Protein AF-A0A538S5I2-F1 (afdb_monomer_lite)

Secondary structure (DSSP, 8-state):
-------------------HHHHHHHHHHHHHHHHHHHHT----PPPPP--------S---EE-TTS-EE-TT-----SPPPHHHHHHHHHHHHHHHHHHHHHHHHHHHHHHHHHHHHH--S-TTSPPPPSSPPSSSPPTTT-TTSHHHHHHHHHHHHHS-EE-SSTT-EE--HHHHHHHHHTTSPPPP----GGGGT---S-----S----S--GGGG-

Foldseek 3Di:
DDDDDDDDDDDPDDDPPPPPVNVVVVVVVVVVVVVVVVVPPDPPDPDDPPPPDDDDDDFDFDQDPVRDTDRPPDDDDPDDDDVVVVVVVVVVVVVVVVVVVVVVVVVVVVVVVVVCVVPPDPDPPDPPDDPPDDPDPDDCVVCVDCPVVVVVVVQVQQQDWADDPDPPDIHHHVVVVCVVVVVVDDPDDPDPDCVVVVDDPDPDDDPVDDPDDDDPVPPD

Radius of gyration: 39.23 Å; chains: 1; bounding box: 112×74×92 Å

pLDDT: mean 71.43, std 16.09, range [40.62, 97.38]

Sequence (220 aa):
MAEEVHDSGERPEGDAAVPRLLRGLILGALGIAAAFRFLTREERAPTPAPVAEPPGPEVEEVHHPDGRIEHPHVRYESTDARFRPILLVLIGAMLYAVCHFTAIWWYFNRQEEYQVALKRSDFPLRPGPSDALPAEPRLEGIERGHVREREASKDEILRSYGPTPETGYIRIPIERAIELLAEKLPARAEKPDKKANGLVDAGESNSGRMFRGKPQWYER

Structure (mmCIF, N/CA/C/O backbone):
data_AF-A0A538S5I2-F1
#
_entry.id   AF-A0A538S5I2-F1
#
loop_
_atom_site.group_PDB
_atom_site.id
_atom_site.type_symbol
_atom_site.label_atom_id
_atom_site.label_alt_id
_atom_site.label_comp_id
_atom_site.label_asym_id
_atom_site.label_entity_id
_atom_site.label_seq_id
_atom_site.pdbx_PDB_ins_code
_atom_site.Cartn_x
_atom_site.Cartn_y
_atom_site.Cartn_z
_atom_site.occupancy
_atom_site.B_iso_or_equiv
_atom_site.auth_seq_id
_atom_site.auth_comp_id
_atom_site.auth_asym_id
_atom_site.auth_atom_id
_atom_site.pdbx_PDB_model_num
ATOM 1 N N . MET A 1 1 ? -57.045 18.675 -45.680 1.00 40.62 1 MET A N 1
ATOM 2 C CA . MET A 1 1 ? -55.745 18.785 -46.371 1.00 40.62 1 MET A CA 1
ATOM 3 C C . MET A 1 1 ? -54.702 18.574 -45.277 1.00 40.62 1 MET A C 1
ATOM 5 O O . MET A 1 1 ? -54.483 19.502 -44.521 1.00 40.62 1 MET A O 1
ATOM 9 N N . ALA A 1 2 ? -54.314 17.368 -44.855 1.00 45.97 2 ALA A N 1
ATOM 10 C CA . ALA A 1 2 ? -53.851 16.172 -45.569 1.00 45.97 2 ALA A CA 1
ATOM 11 C C . ALA A 1 2 ? -52.624 16.458 -46.443 1.00 45.97 2 ALA A C 1
ATOM 13 O O . ALA A 1 2 ? -52.821 16.794 -47.599 1.00 45.97 2 ALA A O 1
ATOM 14 N N . GLU A 1 3 ? -51.432 16.369 -45.837 1.00 44.78 3 GLU A N 1
ATOM 15 C CA . GLU A 1 3 ? -50.110 16.009 -46.401 1.00 44.78 3 GLU A CA 1
ATOM 16 C C . GLU A 1 3 ? -49.076 16.189 -45.269 1.00 44.78 3 GLU A C 1
ATOM 18 O O . GLU A 1 3 ? -49.144 17.180 -44.550 1.00 44.78 3 GLU A O 1
ATOM 23 N N . GLU A 1 4 ? -48.102 15.339 -44.974 1.00 47.38 4 GLU A N 1
ATOM 24 C CA . GLU A 1 4 ? -47.802 13.943 -45.279 1.00 47.38 4 GLU A CA 1
ATOM 25 C C . GLU A 1 4 ? -46.775 13.513 -44.218 1.00 47.38 4 GLU A C 1
ATOM 27 O O . GLU A 1 4 ? -45.960 14.309 -43.747 1.00 47.38 4 GLU A O 1
ATOM 32 N N . VAL A 1 5 ? -46.832 12.245 -43.831 1.00 52.72 5 VAL A N 1
ATOM 33 C CA . VAL A 1 5 ? -45.804 11.572 -43.042 1.00 52.72 5 VAL A CA 1
ATOM 34 C C . VAL A 1 5 ? -44.658 11.224 -43.987 1.00 52.72 5 VAL A C 1
ATOM 36 O O . VAL A 1 5 ? -44.892 10.541 -44.981 1.00 52.72 5 VAL A O 1
ATOM 39 N N . HIS A 1 6 ? -43.426 11.612 -43.652 1.00 43.00 6 HIS A N 1
ATOM 40 C CA . HIS A 1 6 ? -42.247 10.977 -44.234 1.00 43.00 6 HIS A CA 1
ATOM 41 C C . HIS A 1 6 ? -41.292 10.511 -43.137 1.00 43.00 6 HIS A C 1
ATOM 43 O O . HIS A 1 6 ? -40.507 11.267 -42.568 1.00 43.00 6 HIS A O 1
ATOM 49 N N . ASP A 1 7 ? -41.463 9.231 -42.821 1.00 58.09 7 ASP A N 1
ATOM 50 C CA . ASP A 1 7 ? -40.476 8.349 -42.227 1.00 58.09 7 ASP A CA 1
ATOM 51 C C . ASP A 1 7 ? -39.431 8.014 -43.299 1.00 58.09 7 ASP A C 1
ATOM 53 O O . ASP A 1 7 ? -39.765 7.496 -44.364 1.00 58.09 7 ASP A O 1
ATOM 57 N N . SER A 1 8 ? -38.170 8.312 -43.012 1.00 45.91 8 SER A N 1
ATOM 58 C CA . SER A 1 8 ? -37.038 7.717 -43.710 1.00 45.91 8 SER A CA 1
ATOM 59 C C . SER A 1 8 ? -35.985 7.364 -42.671 1.00 45.91 8 SER A C 1
ATOM 61 O O . SER A 1 8 ? -35.106 8.159 -42.325 1.00 45.91 8 SER A O 1
ATOM 63 N N . GLY A 1 9 ? -36.127 6.159 -42.129 1.00 51.00 9 GLY A N 1
ATOM 64 C CA . GLY A 1 9 ? -35.072 5.496 -41.396 1.00 51.00 9 GLY A CA 1
ATOM 65 C C . GLY A 1 9 ? -33.826 5.318 -42.259 1.00 51.00 9 GLY A C 1
ATOM 66 O O . GLY A 1 9 ? -33.866 4.667 -43.293 1.00 51.00 9 GLY A O 1
ATOM 67 N N . GLU A 1 10 ? -32.701 5.808 -41.753 1.00 42.22 10 GLU A N 1
ATOM 68 C CA . GLU A 1 10 ? -31.391 5.227 -42.018 1.00 42.22 10 GLU A CA 1
ATOM 69 C C . GLU A 1 10 ? -30.635 5.146 -40.690 1.00 42.22 10 GLU A C 1
ATOM 71 O O . GLU A 1 10 ? -30.147 6.132 -40.137 1.00 42.22 10 GLU A O 1
ATOM 76 N N . ARG A 1 11 ? -30.575 3.929 -40.142 1.00 50.69 11 ARG A N 1
ATOM 77 C CA . ARG A 1 11 ? -29.535 3.537 -39.193 1.00 50.69 11 ARG A CA 1
ATOM 78 C C . ARG A 1 11 ? -28.324 3.115 -40.022 1.00 50.69 11 ARG A C 1
ATOM 80 O O . ARG A 1 11 ? -28.457 2.141 -40.760 1.00 50.69 11 ARG A O 1
ATOM 87 N N . PRO A 1 12 ? -27.140 3.715 -39.858 1.00 44.31 12 PRO A N 1
ATOM 88 C CA . PRO A 1 12 ? -25.927 2.997 -40.181 1.00 44.31 12 PRO A CA 1
ATOM 89 C C . PRO A 1 12 ? -25.636 2.029 -39.032 1.00 44.31 12 PRO A C 1
ATOM 91 O O 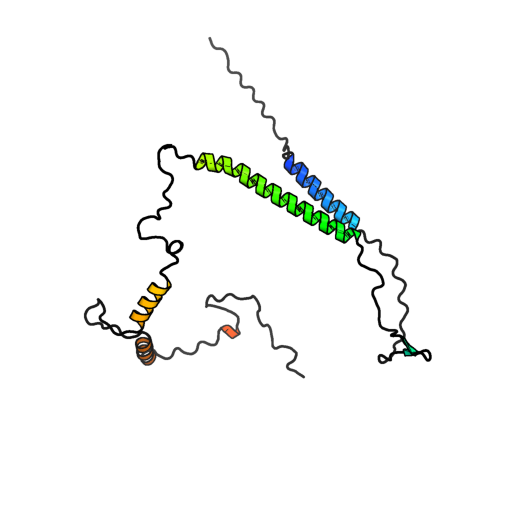. PRO A 1 12 ? -25.212 2.409 -37.937 1.00 44.31 12 PRO A O 1
ATOM 94 N N . GLU A 1 13 ? -25.943 0.761 -39.298 1.00 43.94 13 GLU A N 1
ATOM 95 C CA . GLU A 1 13 ? -25.316 -0.378 -38.645 1.00 43.94 13 GLU A CA 1
ATOM 96 C C . GLU A 1 13 ? -23.792 -0.208 -38.599 1.00 43.94 13 GLU A C 1
ATOM 98 O O . GLU A 1 13 ? -23.156 0.174 -39.577 1.00 43.94 13 GLU A O 1
ATOM 103 N N . GLY A 1 14 ? -23.224 -0.574 -37.451 1.00 47.84 14 GLY A N 1
ATOM 104 C CA . GLY A 1 14 ? -22.108 -1.511 -37.425 1.00 47.84 14 GLY A CA 1
ATOM 105 C C . GLY A 1 14 ? -20.877 -1.143 -38.239 1.00 47.84 14 GLY A C 1
ATOM 106 O O . GLY A 1 14 ? -20.521 -1.855 -39.168 1.00 47.84 14 GLY A O 1
ATOM 107 N N . ASP A 1 15 ? -20.118 -0.162 -37.766 1.00 40.94 15 ASP A N 1
ATOM 108 C CA . ASP A 1 15 ? -18.675 -0.355 -37.769 1.00 40.94 15 ASP A CA 1
ATOM 109 C C . ASP A 1 15 ? -18.207 -0.202 -36.328 1.00 40.94 15 ASP A C 1
ATOM 111 O O . ASP A 1 15 ? -18.315 0.869 -35.723 1.00 40.94 15 ASP A O 1
ATOM 115 N N . ALA A 1 16 ? -17.778 -1.315 -35.731 1.00 52.75 16 ALA A N 1
ATOM 116 C CA . ALA A 1 16 ? -17.171 -1.345 -34.411 1.00 52.75 16 ALA A CA 1
ATOM 117 C C . ALA A 1 16 ? -15.816 -0.634 -34.512 1.00 52.75 16 ALA A C 1
ATOM 119 O O . ALA A 1 16 ? -14.747 -1.248 -34.541 1.00 52.75 16 ALA A O 1
ATOM 120 N N . ALA A 1 17 ? -15.869 0.693 -34.614 1.00 53.19 17 ALA A N 1
ATOM 121 C CA . ALA A 1 17 ? -14.731 1.577 -34.637 1.00 53.19 17 ALA A CA 1
ATOM 122 C C . ALA A 1 17 ? -14.113 1.544 -33.244 1.00 53.19 17 ALA A C 1
ATOM 124 O O . ALA A 1 17 ? -14.419 2.348 -32.363 1.00 53.19 17 ALA A O 1
ATOM 125 N N . VAL A 1 18 ? -13.253 0.549 -33.049 1.00 55.69 18 VAL A N 1
ATOM 126 C CA . VAL A 1 18 ? -12.390 0.411 -31.887 1.00 55.69 18 VAL A CA 1
ATOM 127 C C . VAL A 1 18 ? -11.776 1.791 -31.611 1.00 55.69 18 VAL A C 1
ATOM 129 O O . VAL A 1 18 ? -11.098 2.325 -32.501 1.00 55.69 18 VAL A O 1
ATOM 132 N N . PRO A 1 19 ? -12.037 2.407 -30.438 1.00 60.47 19 PRO A N 1
ATOM 133 C CA . PRO A 1 19 ? -11.637 3.784 -30.179 1.00 60.47 19 PRO A CA 1
ATOM 134 C C . PRO A 1 19 ? -10.132 3.918 -30.410 1.00 60.47 19 PRO A C 1
ATOM 136 O O . PRO A 1 19 ? -9.370 3.000 -30.108 1.00 60.47 19 PRO A O 1
ATOM 139 N N . ARG A 1 20 ? -9.684 5.045 -30.976 1.00 58.00 20 ARG A N 1
ATOM 140 C CA . ARG A 1 20 ? -8.290 5.237 -31.443 1.00 58.00 20 ARG A CA 1
ATOM 141 C C . ARG A 1 20 ? -7.242 4.912 -30.361 1.00 58.00 20 ARG A C 1
ATOM 143 O O . ARG A 1 20 ? -6.163 4.429 -30.686 1.00 58.00 20 ARG A O 1
ATOM 150 N N . LEU A 1 21 ? -7.604 5.078 -29.086 1.00 52.81 21 LEU A N 1
ATOM 151 C CA . LEU A 1 21 ? -6.827 4.661 -27.910 1.00 52.81 21 LEU A CA 1
ATOM 152 C C . LEU A 1 21 ? -6.625 3.137 -27.804 1.00 52.81 21 LEU A C 1
ATOM 154 O O . LEU A 1 21 ? -5.526 2.678 -27.505 1.00 52.81 21 LEU A O 1
ATOM 158 N N . LEU A 1 22 ? -7.652 2.341 -28.097 1.00 50.69 22 LEU A N 1
ATOM 159 C CA . LEU A 1 22 ? -7.611 0.880 -28.020 1.00 50.69 22 LEU A CA 1
ATOM 160 C C . LEU A 1 22 ? -6.861 0.266 -29.221 1.00 50.69 22 LEU A C 1
ATOM 162 O O . LEU A 1 22 ? -6.151 -0.722 -29.054 1.00 50.69 22 LEU A O 1
ATOM 166 N N . ARG A 1 23 ? -6.903 0.903 -30.406 1.00 52.38 23 ARG A N 1
ATOM 167 C CA . ARG A 1 23 ? -6.005 0.558 -31.534 1.00 52.38 23 ARG A CA 1
ATOM 168 C C . ARG A 1 23 ? -4.531 0.821 -31.189 1.00 52.38 23 ARG A C 1
ATOM 170 O O . ARG A 1 23 ? -3.681 0.008 -31.543 1.00 52.38 23 ARG A O 1
ATOM 177 N N . GLY A 1 24 ? -4.235 1.899 -30.455 1.00 53.84 24 GLY A N 1
ATOM 178 C CA . GLY A 1 24 ? -2.888 2.195 -29.950 1.00 53.84 24 GLY A CA 1
ATOM 179 C C . GLY A 1 24 ? -2.378 1.165 -28.935 1.00 53.84 24 GLY A C 1
ATOM 180 O O . GLY A 1 24 ? -1.227 0.742 -29.018 1.00 53.84 24 GLY A O 1
ATOM 181 N N . LEU A 1 25 ? -3.246 0.694 -28.032 1.00 55.00 25 LEU A N 1
ATOM 182 C CA . LEU A 1 25 ? -2.903 -0.340 -27.047 1.00 55.00 25 LEU A CA 1
ATOM 183 C C . LEU A 1 25 ? -2.660 -1.717 -27.680 1.00 55.00 25 LEU A C 1
ATOM 185 O O . LEU A 1 25 ? -1.698 -2.391 -27.316 1.00 55.00 25 LEU A O 1
ATOM 189 N N . ILE A 1 26 ? -3.480 -2.125 -28.653 1.00 54.97 26 ILE A N 1
ATOM 190 C CA . ILE A 1 26 ? -3.326 -3.425 -29.327 1.00 54.97 26 ILE A CA 1
ATOM 191 C C . ILE A 1 26 ? -2.064 -3.443 -30.206 1.00 54.97 26 ILE A C 1
ATOM 193 O O . ILE A 1 26 ? -1.319 -4.421 -30.177 1.00 54.97 26 ILE A O 1
ATOM 197 N N . LEU A 1 27 ? -1.761 -2.353 -30.923 1.00 54.31 27 LEU A N 1
ATOM 198 C CA . LEU A 1 27 ? -0.516 -2.230 -31.696 1.00 54.31 27 LEU A CA 1
ATOM 199 C C . LEU A 1 27 ? 0.728 -2.147 -30.793 1.00 54.31 27 LEU A C 1
ATOM 201 O O . LEU A 1 27 ? 1.754 -2.742 -31.121 1.00 54.31 27 LEU A O 1
ATOM 205 N N . GLY A 1 28 ? 0.630 -1.485 -29.635 1.00 55.28 28 GLY A N 1
ATOM 206 C CA . GLY A 1 28 ? 1.697 -1.454 -28.629 1.00 55.28 28 GLY A CA 1
ATOM 207 C C . GLY A 1 28 ? 1.990 -2.833 -28.030 1.00 55.28 28 GLY A C 1
ATOM 208 O O . GLY A 1 28 ? 3.149 -3.238 -27.950 1.00 55.28 28 GLY A O 1
ATOM 209 N N . ALA A 1 29 ? 0.950 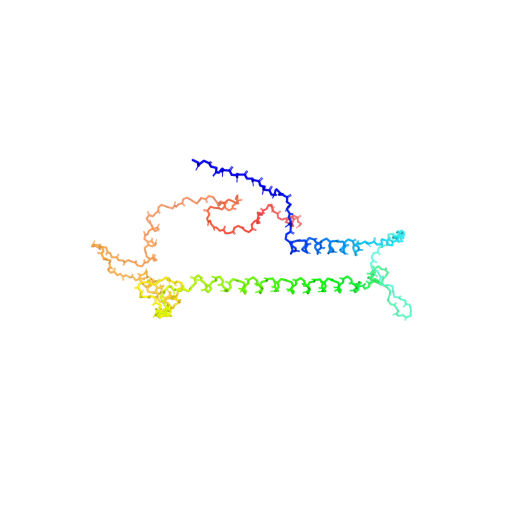-3.601 -27.689 1.00 56.06 29 ALA A N 1
ATOM 210 C CA . ALA A 1 29 ? 1.091 -4.962 -27.170 1.00 56.06 29 ALA A CA 1
ATOM 211 C C . ALA A 1 29 ? 1.661 -5.938 -28.218 1.00 56.06 29 ALA A C 1
ATOM 213 O O . ALA A 1 29 ? 2.514 -6.767 -27.890 1.00 56.06 29 ALA A O 1
ATOM 214 N N . LEU A 1 30 ? 1.255 -5.811 -29.489 1.00 56.91 30 LEU A N 1
ATOM 215 C CA . LEU A 1 30 ? 1.784 -6.638 -30.580 1.00 56.91 30 LEU A CA 1
ATOM 216 C C . LEU A 1 30 ? 3.256 -6.312 -30.886 1.00 56.91 30 LEU A C 1
ATOM 218 O O . LEU A 1 30 ? 4.046 -7.221 -31.141 1.00 56.91 30 LEU A O 1
ATOM 222 N N . GLY A 1 31 ? 3.640 -5.033 -30.808 1.00 55.81 31 GLY A N 1
ATOM 223 C CA . GLY A 1 31 ? 5.023 -4.581 -30.978 1.00 55.81 31 GLY A CA 1
ATOM 224 C C . GLY A 1 31 ? 5.953 -5.074 -29.868 1.00 55.81 31 GLY A C 1
ATOM 225 O O . GLY A 1 31 ? 7.058 -5.531 -30.156 1.00 55.81 31 GLY A O 1
ATOM 226 N N . ILE A 1 32 ? 5.488 -5.073 -28.614 1.00 60.75 32 ILE A N 1
ATOM 227 C CA . ILE A 1 32 ? 6.241 -5.617 -27.473 1.00 60.75 32 ILE A CA 1
ATOM 228 C C . ILE A 1 32 ? 6.392 -7.139 -27.603 1.00 60.75 32 ILE A C 1
ATOM 230 O O . ILE A 1 32 ? 7.491 -7.655 -27.422 1.00 60.75 32 ILE A O 1
ATOM 234 N N . ALA A 1 33 ? 5.337 -7.863 -27.989 1.00 59.75 33 ALA A N 1
ATOM 235 C CA . ALA A 1 33 ? 5.402 -9.314 -28.185 1.00 59.75 33 ALA A CA 1
ATOM 236 C C . ALA A 1 33 ? 6.297 -9.721 -29.374 1.00 59.75 33 ALA A C 1
ATOM 238 O O . ALA A 1 33 ? 7.018 -10.718 -29.290 1.00 59.75 33 ALA A O 1
ATOM 239 N N . ALA A 1 34 ? 6.289 -8.949 -30.466 1.00 62.16 34 ALA A N 1
ATOM 240 C CA . ALA A 1 34 ? 7.157 -9.172 -31.621 1.00 62.16 34 ALA A CA 1
ATOM 241 C C . ALA A 1 34 ? 8.627 -8.845 -31.310 1.00 62.16 34 ALA A C 1
ATOM 243 O O . ALA A 1 34 ? 9.507 -9.624 -31.671 1.00 62.16 34 ALA A O 1
ATOM 244 N N . ALA A 1 35 ? 8.894 -7.759 -30.576 1.00 61.16 35 ALA A N 1
ATOM 245 C CA . ALA A 1 35 ? 10.232 -7.434 -30.087 1.00 61.16 35 ALA A CA 1
ATOM 246 C C . ALA A 1 35 ? 10.747 -8.506 -29.115 1.00 61.16 35 ALA A C 1
ATOM 248 O O . ALA A 1 35 ? 11.893 -8.927 -29.231 1.00 61.16 35 ALA A O 1
ATOM 249 N N . PHE A 1 36 ? 9.887 -9.019 -28.229 1.00 66.88 36 PHE A N 1
ATOM 250 C CA . PHE A 1 36 ? 10.224 -10.105 -27.308 1.00 66.88 36 PHE A CA 1
ATOM 251 C C . PHE A 1 36 ? 10.539 -11.410 -28.056 1.00 66.88 36 PHE A C 1
ATOM 253 O O . PHE A 1 36 ? 11.560 -12.031 -27.783 1.00 66.88 36 PHE A O 1
ATOM 260 N N . ARG A 1 37 ? 9.732 -11.792 -29.061 1.00 63.72 37 ARG A N 1
ATOM 261 C CA . ARG A 1 37 ? 9.992 -12.978 -29.905 1.00 63.72 37 ARG A CA 1
ATOM 262 C C . ARG A 1 37 ? 11.215 -12.846 -30.813 1.00 63.72 37 ARG A C 1
ATOM 264 O O . ARG A 1 37 ? 11.850 -13.853 -31.110 1.00 63.72 37 ARG A O 1
ATOM 271 N N . PHE A 1 38 ? 11.537 -11.640 -31.272 1.00 66.31 38 PHE A N 1
ATOM 272 C CA . PHE A 1 38 ? 12.748 -11.392 -32.051 1.00 66.31 38 PHE A CA 1
ATOM 273 C C . PHE A 1 38 ? 14.007 -11.452 -31.169 1.00 66.31 38 PHE A C 1
ATOM 275 O O . PHE A 1 38 ? 15.038 -11.940 -31.620 1.00 66.31 38 PHE A O 1
ATOM 282 N N . LEU A 1 39 ? 13.915 -11.031 -29.899 1.00 57.66 39 LEU A N 1
ATOM 283 C CA . LEU A 1 39 ? 15.040 -11.032 -28.955 1.00 57.66 39 LEU A CA 1
ATOM 284 C C . LEU A 1 39 ? 15.300 -12.386 -28.275 1.00 57.66 39 LEU A C 1
ATOM 286 O O . LEU A 1 39 ? 16.435 -12.647 -27.886 1.00 57.66 39 LEU A O 1
ATOM 290 N N . THR A 1 40 ? 14.281 -13.239 -28.126 1.00 62.81 40 THR A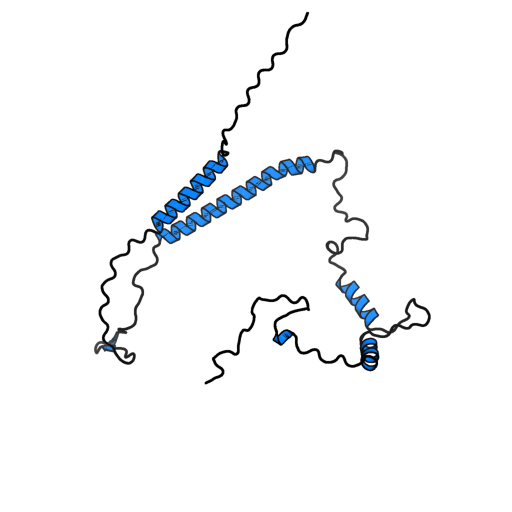 N 1
ATOM 291 C CA . THR A 1 40 ? 14.425 -14.607 -27.587 1.00 62.81 40 THR A CA 1
ATOM 292 C C . THR A 1 40 ? 14.795 -15.638 -28.649 1.00 62.81 40 THR A C 1
ATOM 294 O O . THR A 1 40 ? 14.855 -16.833 -28.358 1.00 62.81 40 THR A O 1
ATOM 297 N N . ARG A 1 41 ? 15.069 -15.202 -29.886 1.00 58.75 41 ARG A N 1
ATOM 298 C CA . ARG A 1 41 ? 15.608 -16.067 -30.934 1.00 58.75 41 ARG A CA 1
ATOM 299 C C . ARG A 1 41 ? 17.060 -16.411 -30.597 1.00 58.75 41 ARG A C 1
ATOM 301 O O . ARG A 1 41 ? 17.997 -15.758 -31.043 1.00 58.75 41 ARG A O 1
ATOM 308 N N . GLU A 1 42 ? 17.224 -17.437 -29.774 1.00 54.28 42 GLU A N 1
ATOM 309 C CA . GLU A 1 42 ? 18.501 -18.089 -29.515 1.00 54.28 42 GLU A CA 1
ATOM 310 C C . GLU A 1 42 ? 19.031 -18.685 -30.820 1.00 54.28 42 GLU A C 1
ATOM 312 O O . GLU A 1 42 ? 18.582 -19.733 -31.287 1.00 54.28 42 GLU A O 1
ATOM 317 N N . GLU A 1 43 ? 20.024 -18.031 -31.413 1.00 59.41 43 GLU A N 1
ATOM 318 C CA . GLU A 1 43 ? 20.974 -18.739 -32.259 1.00 59.41 43 GLU A CA 1
ATOM 319 C C . GLU A 1 43 ? 21.757 -19.686 -31.347 1.00 59.41 43 GLU A C 1
ATOM 321 O O . GLU A 1 43 ? 22.730 -19.299 -30.697 1.00 59.41 43 GLU A O 1
ATOM 326 N N . ARG A 1 44 ? 21.275 -20.930 -31.239 1.00 54.62 44 ARG A N 1
ATOM 327 C CA . ARG A 1 44 ? 22.057 -22.034 -30.685 1.00 54.62 44 ARG A CA 1
ATOM 328 C C . ARG A 1 44 ? 23.337 -22.130 -31.504 1.00 54.62 44 ARG A C 1
ATOM 330 O O . ARG A 1 44 ? 23.316 -22.612 -32.635 1.00 54.62 44 ARG A O 1
ATOM 337 N N . ALA A 1 45 ? 24.447 -21.689 -30.924 1.00 61.84 45 ALA A N 1
ATOM 338 C CA . ALA A 1 45 ? 25.749 -22.117 -31.396 1.00 61.84 45 ALA A CA 1
ATOM 339 C C . ALA A 1 45 ? 25.788 -23.657 -31.341 1.00 61.84 45 ALA A C 1
ATOM 341 O O . ALA A 1 45 ? 25.223 -24.242 -30.406 1.00 61.84 45 ALA A O 1
ATOM 342 N N . PRO A 1 46 ? 26.402 -24.330 -32.327 1.00 63.25 46 PRO A N 1
ATOM 343 C CA . PRO A 1 46 ? 26.552 -25.775 -32.284 1.00 63.25 46 PRO A CA 1
ATOM 344 C C . PRO A 1 46 ? 27.293 -26.148 -31.000 1.00 63.25 46 PRO A C 1
ATOM 346 O O . PRO A 1 46 ? 28.401 -25.675 -30.752 1.00 63.25 46 PRO A O 1
ATOM 349 N N . THR A 1 47 ? 26.654 -26.965 -30.162 1.00 64.06 47 THR A N 1
ATOM 350 C CA . THR A 1 47 ? 27.284 -27.563 -28.987 1.00 64.06 47 THR A CA 1
ATOM 351 C C . THR A 1 47 ? 28.541 -28.295 -29.463 1.00 64.06 47 THR A C 1
ATOM 353 O O . THR A 1 47 ? 28.405 -29.199 -30.293 1.00 64.06 47 THR A O 1
ATOM 356 N N . PRO A 1 48 ? 29.758 -27.925 -29.017 1.00 69.56 48 PRO A N 1
ATOM 357 C CA . PRO A 1 48 ? 30.924 -28.744 -29.306 1.00 69.56 48 PRO A CA 1
ATOM 358 C C . PRO A 1 48 ? 30.664 -30.141 -28.735 1.00 69.56 48 PRO A C 1
ATOM 360 O O . PRO A 1 48 ? 30.120 -30.273 -27.636 1.00 69.56 48 PRO A O 1
ATOM 363 N N . ALA A 1 49 ? 30.973 -31.171 -29.524 1.00 68.25 49 ALA A N 1
ATOM 364 C CA . ALA A 1 49 ? 30.709 -32.559 -29.166 1.00 68.25 49 ALA A CA 1
ATOM 365 C C . ALA A 1 49 ? 31.248 -32.867 -27.756 1.00 68.25 49 ALA A C 1
ATOM 367 O O . ALA A 1 49 ? 32.323 -32.371 -27.407 1.00 68.25 49 ALA A O 1
ATOM 368 N N . PRO A 1 50 ? 30.527 -33.661 -26.941 1.00 60.72 50 PRO A N 1
ATOM 369 C CA . PRO A 1 50 ? 31.011 -34.043 -25.624 1.00 60.72 50 PRO A CA 1
ATOM 370 C C . PRO A 1 50 ? 32.336 -34.786 -25.798 1.00 60.72 50 PRO A C 1
ATOM 372 O O . PRO A 1 50 ? 32.379 -35.883 -26.353 1.00 60.72 50 PRO A O 1
ATOM 375 N N . VAL A 1 51 ? 33.429 -34.166 -25.354 1.00 66.88 51 VAL A N 1
ATOM 376 C CA . VAL A 1 51 ? 34.694 -34.872 -25.166 1.00 66.88 51 VAL A CA 1
ATOM 377 C C . VAL A 1 51 ? 34.418 -35.895 -24.071 1.00 66.88 51 VAL A C 1
ATOM 379 O O . VAL A 1 51 ? 34.031 -35.520 -22.967 1.00 66.88 51 VAL A O 1
ATOM 382 N N . ALA A 1 52 ? 34.510 -37.180 -24.410 1.00 58.75 52 ALA A N 1
ATOM 383 C CA . ALA A 1 52 ? 34.318 -38.263 -23.460 1.00 58.75 52 ALA A CA 1
ATOM 384 C C . ALA A 1 52 ? 35.372 -38.134 -22.353 1.00 58.75 52 ALA A C 1
ATOM 386 O O . ALA A 1 52 ? 36.561 -38.345 -22.588 1.00 58.75 52 ALA A O 1
ATOM 387 N N . GLU A 1 53 ? 34.923 -37.731 -21.169 1.00 58.81 53 GLU A N 1
ATOM 388 C CA . GLU A 1 53 ? 35.742 -37.630 -19.968 1.00 58.81 53 GLU A CA 1
ATOM 389 C C . GLU A 1 53 ? 36.017 -39.064 -19.474 1.00 58.81 53 GLU A C 1
ATOM 391 O O . GLU A 1 53 ? 35.064 -39.816 -19.234 1.00 58.81 53 GLU A O 1
ATOM 396 N N . PRO A 1 54 ? 37.283 -39.515 -19.389 1.00 64.44 54 PRO A N 1
ATOM 397 C CA . PRO A 1 54 ? 37.582 -40.808 -18.790 1.00 64.44 54 PRO A CA 1
ATOM 398 C C . PRO A 1 54 ? 37.232 -40.772 -17.290 1.00 64.44 54 PRO A C 1
ATOM 400 O O . PRO A 1 54 ? 37.402 -39.732 -16.653 1.00 64.44 54 PRO A O 1
ATOM 403 N N . PRO A 1 55 ? 36.754 -41.882 -16.699 1.00 63.81 55 PRO A N 1
ATOM 404 C CA . PRO A 1 55 ? 36.383 -41.914 -15.288 1.00 63.81 55 PRO A CA 1
ATOM 405 C C . PRO A 1 55 ? 37.639 -41.783 -14.415 1.00 63.81 55 PRO A C 1
ATOM 407 O O . PRO A 1 55 ? 38.431 -42.720 -14.317 1.00 63.81 55 PRO A O 1
ATOM 410 N N . GLY A 1 56 ? 37.829 -40.613 -13.806 1.00 52.47 56 GLY A N 1
ATOM 411 C CA . GLY A 1 56 ? 38.915 -40.333 -12.867 1.00 52.47 56 GLY A CA 1
ATOM 412 C C . GLY A 1 56 ? 38.435 -40.340 -11.407 1.00 52.47 56 GLY A C 1
ATOM 413 O O . GLY A 1 56 ? 37.354 -39.810 -11.135 1.00 52.47 56 GLY A O 1
ATOM 414 N N . PRO A 1 57 ? 39.196 -40.941 -10.472 1.00 61.31 57 PRO A N 1
ATOM 415 C CA . PRO A 1 57 ? 38.954 -40.847 -9.035 1.00 61.31 57 PRO A CA 1
ATOM 416 C C . PRO A 1 57 ? 39.419 -39.487 -8.478 1.00 61.31 57 PRO A C 1
ATOM 418 O O . PRO A 1 57 ? 40.191 -38.796 -9.126 1.00 61.31 57 PRO A O 1
ATOM 421 N N . GLU A 1 58 ? 38.893 -39.149 -7.297 1.00 58.06 58 GLU A N 1
ATOM 422 C CA . GLU A 1 58 ? 39.217 -38.065 -6.345 1.00 58.06 58 GLU A CA 1
ATOM 423 C C . GLU A 1 58 ? 40.040 -36.835 -6.794 1.00 58.06 58 GLU A C 1
ATOM 425 O O . GLU A 1 58 ? 41.140 -36.901 -7.322 1.00 58.06 58 GLU A O 1
ATOM 430 N N . VAL A 1 59 ? 39.470 -35.672 -6.466 1.00 61.28 59 VAL A N 1
ATOM 431 C CA . VAL A 1 59 ? 39.908 -34.299 -6.743 1.00 61.28 59 VAL A CA 1
ATOM 432 C C . VAL A 1 59 ? 41.347 -34.037 -6.264 1.00 61.28 59 VAL A C 1
ATOM 434 O O . VAL A 1 59 ? 41.557 -33.659 -5.115 1.00 61.28 59 VAL A O 1
ATOM 437 N N . GLU A 1 60 ? 42.337 -34.199 -7.142 1.00 64.06 60 GLU A N 1
ATOM 438 C CA . GLU A 1 60 ? 43.731 -33.835 -6.867 1.00 64.06 60 GLU A CA 1
ATOM 439 C C . GLU A 1 60 ? 44.089 -32.545 -7.622 1.00 64.06 60 GLU A C 1
ATOM 441 O O . GLU A 1 60 ? 44.012 -32.463 -8.850 1.00 64.06 60 GLU A O 1
ATOM 446 N N . GLU A 1 61 ? 44.413 -31.493 -6.870 1.00 64.81 61 GLU A N 1
ATOM 447 C CA . GLU A 1 61 ? 44.894 -30.223 -7.412 1.00 64.81 61 GLU A CA 1
ATOM 448 C C . GLU A 1 61 ? 46.254 -30.452 -8.075 1.00 64.81 61 GLU A C 1
ATOM 450 O O . GLU A 1 61 ? 47.233 -30.804 -7.408 1.00 64.81 61 GLU A O 1
ATOM 455 N N . VAL A 1 62 ? 46.336 -30.252 -9.391 1.00 70.56 62 VAL A N 1
ATOM 456 C CA . VAL A 1 62 ? 47.569 -30.511 -10.136 1.00 70.56 62 VAL A CA 1
ATOM 457 C C . VAL A 1 62 ? 48.530 -29.356 -9.878 1.00 70.56 62 VAL A C 1
ATOM 459 O O . VAL A 1 62 ? 48.364 -28.255 -10.405 1.00 70.56 62 VAL A O 1
ATOM 462 N N . HIS A 1 63 ? 49.526 -29.612 -9.031 1.00 73.06 63 HIS A N 1
ATOM 463 C CA . HIS A 1 63 ? 50.608 -28.681 -8.737 1.00 73.06 63 HIS A CA 1
ATOM 464 C C . HIS A 1 63 ? 51.732 -28.873 -9.752 1.00 73.06 63 HIS A C 1
ATOM 466 O O . HIS A 1 63 ? 52.424 -29.894 -9.768 1.00 73.06 63 HIS A O 1
ATOM 472 N N . HIS A 1 64 ? 51.922 -27.875 -10.604 1.00 74.62 64 HIS A N 1
ATOM 473 C CA . HIS A 1 64 ? 53.009 -27.846 -11.568 1.00 74.62 64 HIS A CA 1
ATOM 474 C C . HIS A 1 64 ? 54.331 -27.465 -10.876 1.00 74.62 64 HIS A C 1
ATOM 476 O O . HIS A 1 64 ? 54.336 -26.696 -9.911 1.00 74.62 64 HIS A O 1
ATOM 482 N N . PRO A 1 65 ? 55.485 -27.966 -11.354 1.00 75.62 65 PRO A N 1
ATOM 483 C CA . PRO A 1 65 ? 56.801 -27.701 -10.757 1.00 75.62 65 PRO A CA 1
ATOM 484 C C . PRO A 1 65 ? 57.244 -26.227 -10.837 1.00 75.62 65 PRO A C 1
ATOM 486 O O . PRO A 1 65 ? 58.240 -25.851 -10.223 1.00 75.62 65 PRO A O 1
ATOM 489 N N . ASP A 1 66 ? 56.515 -25.392 -11.578 1.00 80.56 66 ASP A N 1
ATOM 490 C CA . ASP A 1 66 ? 56.676 -23.937 -11.663 1.00 80.56 66 ASP A CA 1
ATOM 491 C C . ASP A 1 66 ? 55.821 -23.165 -10.632 1.00 80.56 66 ASP A C 1
ATOM 493 O O . ASP A 1 66 ? 55.833 -21.933 -10.617 1.00 80.56 66 ASP A O 1
ATOM 497 N N . GLY A 1 67 ? 55.092 -23.877 -9.764 1.00 79.25 67 GLY A N 1
ATOM 498 C CA . GLY A 1 67 ? 54.224 -23.312 -8.731 1.00 79.25 67 GLY A CA 1
ATOM 499 C C . GLY A 1 67 ? 52.809 -22.967 -9.202 1.00 79.25 67 GLY A C 1
ATOM 500 O O . GLY A 1 67 ? 52.060 -22.355 -8.440 1.00 79.25 67 GLY A O 1
ATOM 501 N N . ARG A 1 68 ? 52.417 -23.327 -10.433 1.00 75.69 68 ARG A N 1
ATOM 502 C CA . ARG A 1 68 ? 51.033 -23.153 -10.902 1.00 75.69 68 ARG A CA 1
ATOM 503 C C . ARG A 1 68 ? 50.134 -24.261 -10.365 1.00 75.69 68 ARG A C 1
ATOM 505 O O . ARG A 1 68 ? 50.496 -25.431 -10.396 1.00 75.69 68 ARG A O 1
ATOM 512 N N . ILE A 1 69 ? 48.946 -23.880 -9.910 1.00 76.38 69 ILE A N 1
ATOM 513 C CA . ILE A 1 69 ? 47.902 -24.804 -9.466 1.00 76.38 69 ILE A CA 1
ATOM 514 C C . ILE A 1 69 ? 46.827 -24.808 -10.547 1.00 76.38 69 ILE A C 1
ATOM 516 O O . ILE A 1 69 ? 46.253 -23.762 -10.858 1.00 76.38 69 ILE A O 1
ATOM 520 N N . GLU A 1 70 ? 46.577 -25.968 -11.143 1.00 72.50 70 GLU A N 1
ATOM 521 C CA . GLU A 1 70 ? 45.485 -26.159 -12.093 1.00 72.50 70 GLU A CA 1
ATOM 522 C C . GLU A 1 70 ? 44.420 -27.056 -11.465 1.00 72.50 70 GLU A C 1
ATOM 524 O O . GLU A 1 70 ? 44.722 -28.095 -10.876 1.00 72.50 70 GLU A O 1
ATOM 529 N N . HIS A 1 71 ? 43.158 -26.651 -11.601 1.00 78.25 71 HIS A N 1
ATOM 530 C CA . HIS A 1 71 ? 42.008 -27.433 -11.158 1.00 78.25 71 HIS A CA 1
ATOM 531 C C . HIS A 1 71 ? 41.245 -27.921 -12.399 1.00 78.25 71 HIS A C 1
ATOM 533 O O . HIS A 1 71 ? 40.376 -27.202 -12.900 1.00 78.25 71 HIS A O 1
ATOM 539 N N . PRO A 1 72 ? 41.548 -29.126 -12.921 1.00 74.06 72 PRO A N 1
ATOM 540 C CA . PRO A 1 72 ? 41.064 -29.585 -14.229 1.00 74.06 72 PRO A CA 1
ATOM 541 C C . PRO A 1 72 ? 39.537 -29.690 -14.313 1.00 74.06 72 PRO A C 1
ATOM 543 O O . PRO A 1 72 ? 38.952 -29.542 -15.382 1.00 74.06 72 PRO A O 1
ATOM 546 N N . HIS A 1 73 ? 38.891 -29.911 -13.166 1.00 73.00 73 HIS A N 1
ATOM 547 C CA . HIS A 1 73 ? 37.444 -30.084 -13.057 1.00 73.00 73 HIS A CA 1
ATOM 548 C C . HIS A 1 73 ? 36.690 -28.791 -12.694 1.00 73.00 73 HIS A C 1
ATOM 550 O O . HIS A 1 73 ? 35.458 -28.800 -12.627 1.00 73.00 73 HIS A O 1
ATOM 556 N N . VAL A 1 74 ? 37.383 -27.664 -12.476 1.00 79.25 74 VAL A N 1
ATOM 557 C CA . VAL A 1 74 ? 36.729 -26.379 -12.180 1.00 79.25 74 VAL A CA 1
ATOM 558 C C . VAL A 1 74 ? 36.328 -25.709 -13.490 1.00 79.25 74 VAL A C 1
ATOM 560 O O . VAL A 1 74 ? 37.131 -25.095 -14.189 1.00 79.25 74 VAL A O 1
ATOM 563 N N . ARG A 1 75 ? 35.042 -25.826 -13.828 1.00 75.94 75 ARG A N 1
ATOM 564 C CA . ARG A 1 75 ? 34.441 -25.135 -14.973 1.00 75.94 75 ARG A CA 1
ATOM 565 C C . ARG A 1 75 ? 34.002 -23.736 -14.546 1.00 75.94 75 ARG A C 1
ATOM 567 O O . ARG A 1 75 ? 33.198 -23.606 -13.629 1.00 75.94 75 ARG A O 1
ATOM 574 N N . TYR A 1 76 ? 34.488 -22.706 -15.232 1.00 78.12 76 TYR A N 1
ATOM 575 C CA . TYR A 1 76 ? 33.989 -21.337 -15.098 1.00 78.12 76 TYR A CA 1
ATOM 576 C C . TYR A 1 76 ? 33.126 -20.961 -16.303 1.00 78.12 76 TYR A C 1
ATOM 578 O O . TYR A 1 76 ? 33.270 -21.508 -17.400 1.00 78.12 76 TYR A O 1
ATOM 586 N N . GLU A 1 77 ? 32.209 -20.023 -16.094 1.00 81.31 77 GLU A N 1
ATOM 587 C CA . GLU A 1 77 ? 31.423 -19.446 -17.175 1.00 81.31 77 GLU A CA 1
ATOM 588 C C . GLU A 1 77 ? 32.282 -18.422 -17.925 1.00 81.31 77 GLU A C 1
ATOM 590 O O . GLU A 1 77 ? 32.780 -17.462 -17.345 1.00 81.31 77 GLU A O 1
ATOM 595 N N . SER A 1 78 ? 32.519 -18.664 -19.215 1.00 72.81 78 SER A N 1
ATOM 596 C CA . SER A 1 78 ? 33.436 -17.869 -20.045 1.00 72.81 78 SER A CA 1
ATOM 597 C C . SER A 1 78 ? 32.783 -16.650 -20.695 1.00 72.81 78 SER A C 1
ATOM 599 O O . SER A 1 78 ? 33.438 -15.922 -21.439 1.00 72.81 78 SER A O 1
ATOM 601 N N . THR A 1 79 ? 31.481 -16.454 -20.486 1.00 80.12 79 THR A N 1
ATOM 602 C CA . THR A 1 79 ? 30.698 -15.424 -21.169 1.00 80.12 79 THR A CA 1
ATOM 603 C C . THR A 1 79 ? 29.918 -14.601 -20.160 1.00 80.12 79 THR A C 1
ATOM 605 O O . THR A 1 79 ? 29.059 -15.122 -19.457 1.00 80.12 79 THR A O 1
ATOM 608 N N . ASP A 1 80 ? 30.186 -13.298 -20.143 1.00 81.50 80 ASP A N 1
ATOM 609 C CA . ASP A 1 80 ? 29.417 -12.350 -19.347 1.00 81.50 80 ASP A CA 1
ATOM 610 C C . ASP A 1 80 ? 27.975 -12.212 -19.855 1.00 81.50 80 ASP A C 1
ATOM 612 O O . ASP A 1 80 ? 27.656 -12.426 -21.033 1.00 81.50 80 ASP A O 1
ATOM 616 N N . ALA A 1 81 ? 27.086 -11.784 -18.959 1.00 82.69 81 ALA A N 1
ATOM 617 C CA . ALA A 1 81 ? 25.703 -11.502 -19.306 1.00 82.69 81 ALA A CA 1
ATOM 618 C C . ALA A 1 81 ? 25.621 -10.460 -20.437 1.00 82.69 81 ALA A C 1
ATOM 620 O O . ALA A 1 81 ? 26.208 -9.376 -20.385 1.00 82.69 81 ALA A O 1
ATOM 621 N N . ARG A 1 82 ? 24.843 -10.769 -21.479 1.00 83.94 82 ARG A N 1
ATOM 622 C CA . ARG A 1 82 ? 24.669 -9.873 -22.630 1.00 83.94 82 ARG A CA 1
ATOM 623 C C . ARG A 1 82 ? 23.992 -8.572 -22.169 1.00 83.94 82 ARG A C 1
ATOM 625 O O . ARG A 1 82 ? 22.856 -8.592 -21.705 1.00 83.94 82 ARG A O 1
ATOM 632 N N . PHE A 1 83 ? 24.648 -7.425 -22.362 1.00 83.50 83 PHE A N 1
ATOM 633 C CA . PHE A 1 83 ? 24.157 -6.116 -21.893 1.00 83.50 83 PHE A CA 1
ATOM 634 C C . PHE A 1 83 ? 22.850 -5.656 -22.566 1.00 83.50 83 PHE A C 1
ATOM 636 O O . PHE A 1 83 ? 21.972 -5.075 -21.932 1.00 83.50 83 PHE A O 1
ATOM 643 N N . ARG A 1 84 ? 22.694 -5.939 -23.865 1.00 83.56 84 ARG A N 1
ATOM 644 C CA . ARG A 1 84 ? 21.543 -5.505 -24.679 1.00 83.56 84 ARG A CA 1
ATOM 645 C C . ARG A 1 84 ? 20.170 -5.936 -24.133 1.00 83.56 84 ARG A C 1
ATOM 647 O O . ARG A 1 84 ? 19.318 -5.059 -24.001 1.00 83.56 84 ARG A O 1
ATOM 654 N N . PRO A 1 85 ? 19.911 -7.223 -23.821 1.00 87.00 85 PRO A N 1
ATOM 655 C CA . PRO A 1 85 ? 18.620 -7.633 -23.265 1.00 87.00 85 PRO A CA 1
ATOM 656 C C . PRO A 1 85 ? 18.349 -7.005 -21.895 1.00 87.00 85 PRO A C 1
ATOM 658 O O . PRO A 1 85 ? 17.222 -6.591 -21.643 1.00 87.00 85 PRO A O 1
ATOM 661 N N . ILE A 1 86 ? 19.373 -6.857 -21.048 1.00 88.69 86 ILE A N 1
ATOM 662 C CA . ILE A 1 86 ? 19.240 -6.217 -19.731 1.00 88.69 86 ILE A CA 1
ATOM 663 C C . ILE A 1 86 ? 18.792 -4.762 -19.896 1.00 88.69 86 ILE A C 1
ATOM 665 O O . ILE A 1 86 ? 17.804 -4.342 -19.295 1.00 88.69 86 ILE A O 1
ATOM 669 N N . LEU A 1 87 ? 19.470 -4.006 -20.763 1.00 91.06 87 LEU A N 1
ATOM 670 C CA . LEU A 1 87 ? 19.117 -2.614 -21.034 1.00 91.06 87 LEU A CA 1
ATOM 671 C C . LEU A 1 87 ? 17.696 -2.482 -21.604 1.00 91.06 87 LEU A C 1
ATOM 673 O O . LEU A 1 87 ? 16.960 -1.578 -21.217 1.00 91.06 87 LEU A O 1
ATOM 677 N N . LEU A 1 88 ? 17.285 -3.393 -22.490 1.00 89.06 88 LEU A N 1
ATOM 678 C CA . LEU A 1 88 ? 15.942 -3.374 -23.071 1.00 89.06 88 LEU A CA 1
ATOM 679 C C . LEU A 1 88 ? 14.861 -3.639 -22.017 1.00 89.06 88 LEU A C 1
ATOM 681 O O . LEU A 1 88 ? 13.843 -2.949 -22.014 1.00 89.06 88 LEU A O 1
ATOM 685 N N . VAL A 1 89 ? 15.091 -4.581 -21.097 1.00 92.50 89 VAL A N 1
ATOM 686 C CA . VAL A 1 89 ? 14.184 -4.834 -19.965 1.00 92.50 89 VAL A CA 1
ATOM 687 C C . VAL A 1 89 ? 14.058 -3.592 -19.083 1.00 92.50 89 VAL A C 1
ATOM 689 O O . VAL A 1 89 ? 12.941 -3.211 -18.736 1.00 92.50 89 VAL A O 1
ATOM 692 N N . LEU A 1 90 ? 15.170 -2.918 -18.774 1.00 93.88 90 LEU A N 1
ATOM 693 C CA . LEU A 1 90 ? 15.155 -1.693 -17.968 1.00 93.88 90 LEU A CA 1
ATOM 694 C C . LEU A 1 90 ? 14.374 -0.562 -18.649 1.00 93.88 90 LEU A C 1
ATOM 696 O O . LEU A 1 90 ? 13.525 0.070 -18.020 1.00 93.88 90 LEU A O 1
ATOM 700 N N . ILE A 1 91 ? 14.606 -0.339 -19.945 1.00 95.50 91 ILE A N 1
ATOM 701 C CA . ILE A 1 91 ? 13.870 0.669 -20.720 1.00 95.50 91 ILE A CA 1
ATOM 702 C C . ILE A 1 91 ? 12.382 0.305 -20.796 1.00 95.50 91 ILE A C 1
ATOM 704 O O . ILE A 1 91 ? 11.529 1.167 -20.593 1.00 95.50 91 ILE A O 1
ATOM 708 N N . GLY A 1 92 ? 12.052 -0.966 -21.037 1.00 94.38 92 GLY A N 1
ATOM 709 C CA . GLY A 1 92 ? 10.671 -1.446 -21.074 1.00 94.38 92 GLY A CA 1
ATOM 710 C C . GLY A 1 92 ? 9.940 -1.228 -19.748 1.00 94.38 92 GLY A C 1
ATOM 711 O O . GLY A 1 92 ? 8.825 -0.706 -19.742 1.00 94.38 92 GLY A O 1
ATOM 712 N N . ALA A 1 93 ? 10.586 -1.548 -18.625 1.00 94.81 93 ALA A N 1
ATOM 713 C CA . ALA A 1 93 ? 10.045 -1.308 -17.288 1.00 94.81 93 ALA A CA 1
ATOM 714 C C . ALA A 1 93 ? 9.833 0.191 -17.014 1.00 94.81 93 ALA A C 1
ATOM 716 O O . ALA A 1 93 ? 8.792 0.578 -16.480 1.00 94.81 93 ALA A O 1
ATOM 717 N N . MET A 1 94 ? 10.774 1.043 -17.436 1.00 96.50 94 MET A N 1
ATOM 718 C CA . MET A 1 94 ? 10.651 2.498 -17.309 1.00 96.50 94 MET A CA 1
ATOM 719 C C . MET A 1 94 ? 9.457 3.036 -18.108 1.00 96.50 94 MET A C 1
ATOM 721 O O . MET A 1 94 ? 8.638 3.781 -17.570 1.00 96.50 94 MET A O 1
ATOM 725 N N . LEU A 1 95 ? 9.311 2.627 -19.371 1.00 96.38 95 LEU A N 1
ATOM 726 C CA . LEU A 1 95 ? 8.186 3.040 -20.216 1.00 96.38 95 LEU A CA 1
ATOM 727 C C . LEU A 1 95 ? 6.845 2.553 -19.657 1.00 96.38 95 LEU A C 1
ATOM 729 O O . LEU A 1 95 ? 5.872 3.309 -19.645 1.00 96.38 95 LEU A O 1
ATOM 733 N N . TYR A 1 96 ? 6.800 1.322 -19.147 1.00 96.62 96 TYR A N 1
ATOM 734 C CA . TYR A 1 96 ? 5.619 0.773 -18.487 1.00 96.62 96 TYR A CA 1
ATOM 735 C C . TYR A 1 96 ? 5.215 1.602 -17.263 1.00 96.62 96 TYR A C 1
ATOM 737 O O . TYR A 1 96 ? 4.039 1.950 -17.129 1.00 96.62 96 TYR A O 1
ATOM 745 N N . ALA A 1 97 ? 6.175 1.959 -16.405 1.00 95.56 97 ALA A N 1
ATOM 746 C CA . ALA A 1 97 ? 5.932 2.767 -15.213 1.00 95.56 97 ALA A CA 1
ATOM 747 C C . ALA A 1 97 ? 5.415 4.171 -15.566 1.00 95.56 97 ALA A C 1
ATOM 749 O O . ALA A 1 97 ? 4.421 4.619 -14.995 1.00 95.56 97 ALA A O 1
ATOM 750 N N . VAL A 1 98 ? 6.026 4.836 -16.553 1.00 97.38 98 VAL A N 1
ATOM 751 C CA . VAL A 1 98 ? 5.575 6.152 -17.042 1.00 97.38 98 VAL A CA 1
ATOM 752 C C . VAL A 1 98 ? 4.166 6.065 -17.632 1.00 97.38 98 VAL A C 1
ATOM 754 O O . VAL A 1 98 ? 3.317 6.909 -17.339 1.00 97.38 98 VAL A O 1
ATOM 757 N N . CYS A 1 99 ? 3.877 5.027 -18.417 1.00 96.94 99 CYS A N 1
ATOM 758 C CA . CYS A 1 99 ? 2.547 4.804 -18.981 1.00 96.94 99 CYS A CA 1
ATOM 759 C C . CYS A 1 99 ? 1.494 4.570 -17.884 1.00 96.94 99 CYS A C 1
ATOM 761 O O . CYS A 1 99 ? 0.425 5.175 -17.917 1.00 96.94 99 CYS A O 1
ATOM 763 N N . HIS A 1 100 ? 1.810 3.765 -16.867 1.00 97.06 100 HIS A N 1
ATOM 764 C CA . HIS A 1 100 ? 0.918 3.536 -15.727 1.00 97.06 100 HIS A CA 1
ATOM 765 C C . HIS A 1 100 ? 0.660 4.813 -14.936 1.00 97.06 100 HIS A C 1
ATOM 767 O O . HIS A 1 100 ? -0.490 5.146 -14.654 1.00 97.06 100 HIS A O 1
ATOM 773 N N . PHE A 1 101 ? 1.722 5.549 -14.608 1.00 96.50 101 PHE A N 1
ATOM 774 C CA . PHE A 1 101 ? 1.612 6.797 -13.866 1.00 96.50 101 PHE A CA 1
ATOM 775 C C . PHE A 1 101 ? 0.754 7.819 -14.615 1.00 96.50 101 PHE A C 1
ATOM 777 O O . PHE A 1 101 ? -0.165 8.396 -14.040 1.00 96.50 101 PHE A O 1
ATOM 784 N N . THR A 1 102 ? 1.001 7.998 -15.914 1.00 96.50 102 THR A N 1
ATOM 785 C CA . THR A 1 102 ? 0.224 8.925 -16.750 1.00 96.50 102 THR A CA 1
ATOM 786 C C . THR A 1 102 ? -1.234 8.496 -16.900 1.00 96.50 102 THR A C 1
ATOM 788 O O . THR A 1 102 ? -2.109 9.356 -16.843 1.00 96.50 102 THR A O 1
ATOM 791 N N . ALA A 1 103 ? -1.525 7.196 -17.014 1.00 96.50 103 ALA A N 1
ATOM 792 C CA . ALA A 1 103 ? -2.896 6.685 -17.050 1.00 96.50 103 ALA A CA 1
ATOM 793 C C . ALA A 1 103 ? -3.656 6.963 -15.743 1.00 96.50 103 ALA A C 1
ATOM 795 O O . ALA A 1 103 ? -4.796 7.428 -15.779 1.00 96.50 103 ALA A O 1
ATOM 796 N N . ILE A 1 104 ? -3.015 6.723 -14.594 1.00 95.88 104 ILE A N 1
ATOM 797 C CA . ILE A 1 104 ? -3.592 6.994 -13.271 1.00 95.88 104 ILE A CA 1
ATOM 798 C C . ILE A 1 104 ? -3.812 8.497 -13.082 1.00 95.88 104 ILE A C 1
ATOM 800 O O . ILE A 1 104 ? -4.907 8.918 -12.709 1.00 95.88 104 ILE A O 1
ATOM 804 N N . TRP A 1 105 ? -2.796 9.309 -13.374 1.00 95.19 105 TRP A N 1
ATOM 805 C CA . TRP A 1 105 ? -2.877 10.766 -13.287 1.00 95.19 105 TRP A CA 1
ATOM 806 C C . TRP A 1 105 ? -4.002 11.319 -14.174 1.00 95.19 105 TRP A C 1
ATOM 808 O O . TRP A 1 105 ? -4.832 12.101 -13.714 1.00 95.19 105 TRP A O 1
ATOM 818 N N . TRP A 1 106 ? -4.092 10.847 -15.421 1.00 95.44 106 TRP A N 1
ATOM 819 C CA . TRP A 1 106 ? -5.161 11.220 -16.348 1.00 95.44 106 TRP A CA 1
ATOM 820 C C . TRP A 1 106 ? -6.543 10.825 -15.821 1.00 95.44 106 TRP A C 1
ATOM 822 O O . TRP A 1 106 ? -7.459 11.646 -15.850 1.00 95.44 106 TRP A O 1
ATOM 832 N N . TYR A 1 107 ? -6.689 9.600 -15.306 1.00 94.00 107 TYR A N 1
ATOM 833 C CA . TYR A 1 107 ? -7.940 9.110 -14.729 1.00 94.00 107 TYR A CA 1
ATOM 834 C C . TYR A 1 107 ? -8.416 9.990 -13.568 1.00 94.00 107 TYR A C 1
ATOM 836 O O . TYR A 1 107 ? -9.573 10.412 -13.558 1.00 94.00 107 TYR A O 1
ATOM 844 N N . PHE A 1 108 ? -7.535 10.305 -12.615 1.00 90.31 108 PHE A N 1
ATOM 845 C CA . PHE A 1 108 ? -7.906 11.108 -11.450 1.00 90.31 108 PHE A CA 1
ATOM 846 C C . PHE A 1 108 ? -8.260 12.552 -11.810 1.00 90.31 108 PHE A C 1
ATOM 848 O O . PHE A 1 108 ? -9.275 13.046 -11.324 1.00 90.31 108 PHE A O 1
ATOM 855 N N . ASN A 1 109 ? -7.516 13.193 -12.714 1.00 88.38 109 ASN A N 1
ATOM 856 C CA . ASN A 1 109 ? -7.848 14.551 -13.158 1.00 88.38 109 ASN A CA 1
ATOM 857 C C . ASN A 1 109 ? -9.193 14.604 -13.894 1.00 88.38 109 ASN A C 1
ATOM 859 O O . ASN A 1 109 ? -9.978 15.524 -13.692 1.00 88.38 109 ASN A O 1
ATOM 863 N N . ARG A 1 110 ? -9.510 13.585 -14.705 1.00 87.81 110 ARG A N 1
ATOM 864 C CA . ARG A 1 110 ? -10.828 13.464 -15.355 1.00 87.81 110 ARG A CA 1
ATOM 865 C C . ARG A 1 110 ? -11.961 13.296 -14.343 1.00 87.81 110 ARG A C 1
ATOM 867 O O . ARG A 1 110 ? -13.059 13.797 -14.562 1.00 87.81 110 ARG A O 1
ATOM 874 N N . GLN A 1 111 ? -11.709 12.559 -13.264 1.00 86.56 111 GLN A N 1
ATOM 875 C CA . GLN A 1 111 ? -12.698 12.327 -12.214 1.00 86.56 111 GLN A CA 1
ATOM 876 C C . GLN A 1 111 ? -12.904 13.552 -11.323 1.00 86.56 111 GLN A C 1
ATOM 878 O O . GLN A 1 111 ? -13.984 13.698 -10.759 1.00 86.56 111 GLN A O 1
ATOM 883 N N . GLU A 1 112 ? -11.916 14.438 -11.194 1.00 82.44 112 GLU A N 1
ATOM 884 C CA . GLU A 1 112 ? -12.048 15.652 -10.386 1.00 82.44 112 GLU A CA 1
ATOM 885 C C . GLU A 1 112 ? -13.218 16.517 -10.866 1.00 82.44 112 GLU A C 1
ATOM 887 O O . GLU A 1 112 ? -14.057 16.902 -10.059 1.00 82.44 112 GLU A O 1
ATOM 892 N N . GLU A 1 113 ? -13.363 16.715 -12.177 1.00 75.56 113 GLU A N 1
ATOM 893 C CA . GLU A 1 113 ? -14.479 17.471 -12.763 1.00 75.56 113 GLU A CA 1
ATOM 894 C C . GLU A 1 113 ? -15.842 16.831 -12.452 1.00 75.56 113 GLU A C 1
ATOM 896 O O . GLU A 1 113 ? -16.792 17.516 -12.063 1.00 75.56 113 GLU A O 1
ATOM 901 N N . TYR A 1 114 ? -15.930 15.501 -12.565 1.00 76.31 114 TYR A N 1
ATOM 902 C CA . TYR A 1 114 ? -17.147 14.748 -12.257 1.00 76.31 114 TYR A CA 1
ATOM 903 C C . TYR A 1 114 ? -17.502 14.826 -10.767 1.00 76.31 114 TYR A C 1
ATOM 905 O O . TYR A 1 114 ? -18.657 15.043 -10.396 1.00 76.31 114 TYR A O 1
ATOM 913 N N . GLN A 1 115 ? -16.498 14.716 -9.899 1.00 77.69 115 GLN A N 1
ATOM 914 C CA . GLN A 1 115 ? -16.676 14.802 -8.456 1.00 77.69 115 GLN A CA 1
ATOM 915 C C . GLN A 1 115 ? -16.997 16.224 -8.003 1.00 77.69 115 GLN A C 1
ATOM 917 O O . GLN A 1 115 ? -17.800 16.386 -7.091 1.00 77.69 115 GLN A O 1
ATOM 922 N N . VAL A 1 116 ? -16.425 17.253 -8.629 1.00 78.19 116 VAL A N 1
ATOM 923 C CA . VAL A 1 116 ? -16.787 18.654 -8.376 1.00 78.19 116 VAL A CA 1
ATOM 924 C C . VAL A 1 116 ? -18.244 18.893 -8.754 1.00 78.19 116 VAL A C 1
ATOM 926 O O . VAL A 1 116 ? -18.963 19.516 -7.979 1.00 78.19 116 VAL A O 1
ATOM 929 N N . ALA A 1 117 ? -18.711 18.357 -9.885 1.00 75.94 117 ALA A N 1
ATOM 930 C CA . ALA A 1 117 ? -20.109 18.474 -10.291 1.00 75.94 117 ALA A CA 1
ATOM 931 C C . ALA A 1 117 ? -21.067 17.757 -9.321 1.00 75.94 117 ALA A C 1
ATOM 933 O O . ALA A 1 117 ? -22.071 18.343 -8.928 1.00 75.94 117 ALA A O 1
ATOM 934 N N . LEU A 1 118 ? -20.742 16.536 -8.881 1.00 74.38 118 LEU A N 1
ATOM 935 C CA . LEU A 1 118 ? -21.552 15.787 -7.908 1.00 74.38 118 LEU A CA 1
ATOM 936 C C . LEU A 1 118 ? -21.532 16.390 -6.498 1.00 74.38 118 LEU A C 1
ATOM 938 O O . LEU A 1 118 ? -22.536 16.353 -5.792 1.00 74.38 118 LEU A O 1
ATOM 942 N N . LYS A 1 119 ? -20.383 16.913 -6.063 1.00 72.38 119 LYS A N 1
ATOM 943 C CA . LYS A 1 119 ? -20.211 17.519 -4.733 1.00 72.38 119 LYS A CA 1
ATOM 944 C C . LYS A 1 119 ? -20.676 18.970 -4.681 1.00 72.38 119 LYS A C 1
ATOM 946 O O . LYS A 1 119 ? -20.704 19.551 -3.596 1.00 72.38 119 LYS A O 1
ATOM 951 N N . ARG A 1 120 ? -21.027 19.572 -5.820 1.00 71.44 120 ARG A N 1
ATOM 952 C CA . ARG A 1 120 ? -21.613 20.908 -5.863 1.00 71.44 120 ARG A CA 1
ATOM 953 C C . ARG A 1 120 ? -22.998 20.835 -5.231 1.00 71.44 120 ARG A C 1
ATOM 955 O O . ARG A 1 120 ? -23.956 20.407 -5.856 1.00 71.44 120 ARG A O 1
ATOM 962 N N . SER A 1 121 ? -23.092 21.228 -3.964 1.00 65.19 121 SER A N 1
ATOM 963 C CA . SER A 1 121 ? -24.374 21.315 -3.274 1.00 65.19 121 SER A CA 1
ATOM 964 C C . SER A 1 121 ? -25.250 22.384 -3.925 1.00 65.19 121 SER A C 1
ATOM 966 O O . SER A 1 121 ? -24.775 23.499 -4.144 1.00 65.19 121 SER A O 1
ATOM 968 N N . ASP A 1 122 ? -26.540 22.098 -4.106 1.00 67.94 122 ASP A N 1
ATOM 969 C CA . ASP A 1 122 ? -27.553 23.056 -4.590 1.00 67.94 122 ASP A CA 1
ATOM 970 C C . ASP A 1 122 ? -27.714 24.304 -3.696 1.00 67.94 122 ASP A C 1
ATOM 972 O O . ASP A 1 122 ? -28.389 25.266 -4.056 1.00 67.94 122 ASP A O 1
ATOM 976 N N . PHE A 1 123 ? -27.070 24.318 -2.525 1.00 70.06 123 PHE A N 1
ATOM 977 C CA . PHE A 1 123 ? -27.103 25.410 -1.559 1.00 70.06 123 PHE A CA 1
ATOM 978 C C . PHE A 1 123 ? -25.732 26.108 -1.471 1.00 70.06 123 PHE A C 1
ATOM 980 O O . PHE A 1 123 ? -24.907 25.715 -0.646 1.00 70.06 123 PHE A O 1
ATOM 987 N N . PRO A 1 124 ? -25.472 27.170 -2.261 1.00 64.19 124 PRO A N 1
ATOM 988 C CA . PRO A 1 124 ? -24.162 27.836 -2.346 1.00 64.19 124 PRO A CA 1
ATOM 989 C C . PRO A 1 124 ? -23.724 28.575 -1.066 1.00 64.19 124 PRO A C 1
ATOM 991 O O . PRO A 1 124 ? -22.597 29.050 -0.991 1.00 64.19 124 PRO A O 1
ATOM 994 N N . LEU A 1 125 ? -24.604 28.679 -0.065 1.00 62.47 125 LEU A N 1
ATOM 995 C CA . LEU A 1 125 ? -24.351 29.328 1.227 1.00 62.47 125 LEU A CA 1
ATOM 996 C C . LEU A 1 125 ? -24.302 28.344 2.399 1.00 62.47 125 LEU A C 1
ATOM 998 O O . LEU A 1 125 ? -24.160 28.768 3.546 1.00 62.47 125 LEU A O 1
ATOM 1002 N N . ARG A 1 126 ? -24.455 27.038 2.150 1.00 58.34 126 ARG A N 1
ATOM 1003 C CA . ARG A 1 126 ? -24.314 26.060 3.224 1.00 58.34 126 ARG A CA 1
ATOM 1004 C C . ARG A 1 126 ? -22.824 26.007 3.573 1.00 58.34 126 ARG A C 1
ATOM 1006 O O . ARG A 1 126 ? -22.037 25.689 2.680 1.00 58.34 126 ARG A O 1
ATOM 1013 N N . PRO A 1 127 ? -22.411 26.344 4.811 1.00 63.59 127 PRO A N 1
ATOM 1014 C CA . PRO A 1 127 ? -21.033 26.116 5.219 1.00 63.59 127 PRO A CA 1
ATOM 1015 C C . PRO A 1 127 ? -20.701 24.656 4.906 1.00 63.59 127 PRO A C 1
ATOM 1017 O O . PRO A 1 127 ? -21.556 23.780 5.091 1.00 63.59 127 PRO A O 1
ATOM 1020 N N . GLY A 1 128 ? -19.509 24.420 4.348 1.00 63.75 128 GLY A N 1
ATOM 1021 C CA . GLY A 1 128 ? -19.049 23.072 4.021 1.00 63.75 128 GLY A CA 1
ATOM 1022 C C . GLY A 1 128 ? -19.270 22.129 5.208 1.00 63.75 128 GLY A C 1
ATOM 1023 O O . GLY A 1 128 ? -19.342 22.610 6.345 1.00 63.75 128 GLY A O 1
ATOM 1024 N N . PRO A 1 129 ? -19.439 20.815 4.969 1.00 63.62 129 PRO A N 1
ATOM 1025 C CA . PRO A 1 129 ? -19.632 19.859 6.054 1.00 63.62 129 PRO A CA 1
ATOM 1026 C C . PRO A 1 129 ? -18.567 20.127 7.116 1.00 63.62 129 PRO A C 1
ATOM 1028 O O . PRO A 1 129 ? -17.380 20.151 6.804 1.00 63.62 129 PRO A O 1
ATOM 1031 N N . SER A 1 130 ? -19.005 20.463 8.329 1.00 66.31 130 SER A N 1
ATOM 1032 C CA . SER A 1 130 ? -18.089 20.852 9.390 1.00 66.31 130 SER A CA 1
ATOM 1033 C C . SER A 1 130 ? -17.103 19.716 9.635 1.00 66.31 130 SER A C 1
ATOM 1035 O O . SER A 1 130 ? -17.538 18.581 9.817 1.00 66.31 130 SER A O 1
ATOM 1037 N N . ASP A 1 131 ? -15.812 20.026 9.761 1.00 64.12 131 ASP A N 1
ATOM 1038 C CA . ASP A 1 131 ? -14.822 19.082 10.312 1.00 64.12 131 ASP A CA 1
ATOM 1039 C C . ASP A 1 131 ? -15.148 18.690 11.766 1.00 64.12 131 ASP A C 1
ATOM 1041 O O . ASP A 1 131 ? -14.552 17.776 12.335 1.00 64.12 131 ASP A O 1
ATOM 1045 N N . ALA A 1 132 ? -16.121 19.372 12.383 1.00 71.12 132 ALA A N 1
ATOM 1046 C CA . ALA A 1 132 ? -16.715 18.954 13.635 1.00 71.12 132 ALA A CA 1
ATOM 1047 C C . ALA A 1 132 ? -17.381 17.586 13.453 1.00 71.12 132 ALA A C 1
ATOM 1049 O O . ALA A 1 132 ? -18.402 17.435 12.779 1.00 71.12 132 ALA A O 1
ATOM 1050 N N . LEU A 1 133 ? -16.770 16.590 14.086 1.00 66.88 133 LEU A N 1
ATOM 1051 C CA . LEU A 1 133 ? -17.303 15.245 14.176 1.00 66.88 133 LEU A CA 1
ATOM 1052 C C . LEU A 1 133 ? -18.740 15.280 14.742 1.00 66.88 133 LEU A C 1
ATOM 1054 O O . LEU A 1 133 ? -19.002 16.063 15.663 1.00 66.88 133 LEU A O 1
ATOM 1058 N N . PRO A 1 134 ? -19.660 14.423 14.249 1.00 76.00 134 PRO A N 1
ATOM 1059 C CA . PRO A 1 134 ? -21.033 14.329 14.755 1.00 76.00 134 PRO A CA 1
ATOM 1060 C C . PRO A 1 134 ? -21.074 14.195 16.282 1.00 76.00 134 PRO A C 1
ATOM 1062 O O . PRO A 1 134 ? -20.115 13.708 16.877 1.00 76.00 134 PRO A O 1
ATOM 1065 N N . ALA A 1 135 ? -22.159 14.604 16.939 1.00 76.44 135 ALA A N 1
ATOM 1066 C CA . ALA A 1 135 ? -22.320 14.342 18.372 1.00 76.44 135 ALA A CA 1
ATOM 1067 C C . ALA A 1 135 ? -22.207 12.829 18.667 1.00 76.44 135 ALA A C 1
ATOM 1069 O O . ALA A 1 135 ? -22.530 12.005 17.811 1.00 76.44 135 ALA A O 1
ATOM 1070 N N . GLU A 1 136 ? -21.718 12.459 19.853 1.00 69.94 136 GLU A N 1
ATOM 1071 C CA . GLU A 1 136 ? -21.720 11.058 20.298 1.00 69.94 136 GLU A CA 1
ATOM 1072 C C . GLU A 1 136 ? -23.151 10.487 20.274 1.00 69.94 136 GLU A C 1
ATOM 1074 O O . GLU A 1 136 ? -24.093 11.218 20.598 1.00 69.94 136 GLU A O 1
ATOM 1079 N N . PRO A 1 137 ? -23.354 9.208 19.890 1.00 74.19 137 PRO A N 1
ATOM 1080 C CA . PRO A 1 137 ? -22.365 8.129 19.738 1.00 74.19 137 PRO A CA 1
ATOM 1081 C C . PRO A 1 137 ? -21.726 8.037 18.336 1.00 74.19 137 PRO A C 1
ATOM 1083 O O . PRO A 1 137 ? -22.415 7.967 17.318 1.00 74.19 137 PRO A O 1
ATOM 1086 N N . ARG A 1 138 ? -20.387 7.991 18.282 1.00 70.44 138 ARG A N 1
ATOM 1087 C CA . ARG A 1 138 ? -19.598 7.908 17.036 1.00 70.44 138 ARG A CA 1
ATOM 1088 C C . ARG A 1 138 ? -19.212 6.467 16.698 1.00 70.44 138 ARG A C 1
ATOM 1090 O O . ARG A 1 138 ? -19.156 5.602 17.566 1.00 70.44 138 ARG A O 1
ATOM 1097 N N . LEU A 1 139 ? -18.900 6.217 15.423 1.00 69.25 139 LEU A N 1
ATOM 1098 C CA . LEU A 1 139 ? -18.286 4.958 14.991 1.00 69.25 139 LEU A CA 1
ATOM 1099 C C . LEU A 1 139 ? -16.905 4.801 15.651 1.00 69.25 139 LEU A C 1
ATOM 1101 O O . LEU A 1 139 ? -16.065 5.693 15.528 1.00 69.25 139 LEU A O 1
ATOM 1105 N N . GLU A 1 140 ? -16.655 3.643 16.273 1.00 61.59 140 GLU A N 1
ATOM 1106 C CA . GLU A 1 140 ? -15.426 3.328 17.032 1.00 61.59 140 GLU A CA 1
ATOM 1107 C C . GLU A 1 140 ? -14.124 3.544 16.221 1.00 61.59 140 GLU A C 1
ATOM 1109 O O . GLU A 1 140 ? -13.062 3.776 16.788 1.00 61.59 140 GLU A O 1
ATOM 1114 N N . GLY A 1 141 ? -14.188 3.543 14.882 1.00 60.47 141 GLY A N 1
ATOM 1115 C CA . GLY A 1 141 ? -13.031 3.789 14.010 1.00 60.47 141 GLY A CA 1
ATOM 1116 C C . GLY A 1 141 ? -12.521 5.238 13.971 1.00 60.47 141 GLY A C 1
ATOM 1117 O O . GLY A 1 141 ? -11.374 5.458 13.570 1.00 60.47 141 GLY A O 1
ATOM 1118 N N . ILE A 1 142 ? -13.343 6.216 14.370 1.00 61.12 142 ILE A N 1
ATOM 1119 C CA . ILE A 1 142 ? -12.997 7.649 14.350 1.00 61.12 142 ILE A CA 1
ATOM 1120 C C . ILE A 1 142 ? -12.326 8.072 15.669 1.00 61.12 142 ILE A C 1
ATOM 1122 O O . ILE A 1 142 ? -11.453 8.937 15.675 1.00 61.12 142 ILE A O 1
ATOM 1126 N N . GLU A 1 143 ? -12.668 7.418 16.778 1.00 60.69 143 GLU A N 1
ATOM 1127 C CA . GLU A 1 143 ? -12.209 7.761 18.124 1.00 60.69 143 GLU A CA 1
ATOM 1128 C C . GLU A 1 143 ? -11.239 6.698 18.652 1.00 60.69 143 GLU A C 1
ATOM 1130 O O . GLU A 1 143 ? -11.542 5.880 19.516 1.00 60.69 143 GLU A O 1
ATOM 1135 N N . ARG A 1 144 ? -10.021 6.697 18.107 1.00 59.50 144 ARG A N 1
ATOM 1136 C CA . ARG A 1 144 ? -8.971 5.721 18.457 1.00 59.50 144 ARG A CA 1
ATOM 1137 C C . ARG A 1 144 ? -8.442 5.848 19.902 1.00 59.50 144 ARG A C 1
ATOM 1139 O O . ARG A 1 144 ? -7.545 5.100 20.273 1.00 59.50 144 ARG A O 1
ATOM 1146 N N . GLY A 1 145 ? -8.951 6.792 20.700 1.00 64.19 145 GLY A N 1
ATOM 1147 C CA . GLY A 1 145 ? -8.361 7.208 21.978 1.00 64.19 145 GLY A CA 1
ATOM 1148 C C . GLY A 1 145 ? -8.698 6.342 23.196 1.00 64.19 145 GLY A C 1
ATOM 1149 O O . GLY A 1 145 ? -7.845 6.176 24.060 1.00 64.19 145 GLY A O 1
ATOM 1150 N N . HIS A 1 146 ? -9.892 5.743 23.265 1.00 68.38 146 HIS A N 1
ATOM 1151 C CA . HIS A 1 146 ? -10.431 5.240 24.546 1.00 68.38 146 HIS A CA 1
ATOM 1152 C C . HIS A 1 146 ? -10.588 3.716 24.643 1.00 68.38 146 HIS A C 1
ATOM 1154 O O . HIS A 1 146 ? -11.129 3.206 25.625 1.00 68.38 146 HIS A O 1
ATOM 1160 N N . VAL A 1 147 ? -10.097 2.955 23.656 1.00 78.56 147 VAL A N 1
ATOM 1161 C CA . VAL A 1 147 ? -10.223 1.484 23.656 1.00 78.56 147 VAL A CA 1
ATOM 1162 C C . VAL A 1 147 ? -9.555 0.879 24.892 1.00 78.56 147 VAL A C 1
ATOM 1164 O O . VAL A 1 147 ? -10.174 0.085 25.593 1.00 78.56 147 VAL A O 1
ATOM 1167 N N . ARG A 1 148 ? -8.339 1.327 25.226 1.00 81.06 148 ARG A N 1
ATOM 1168 C CA . ARG A 1 148 ? -7.561 0.786 26.350 1.00 81.06 148 ARG A CA 1
ATOM 1169 C C . ARG A 1 148 ? -8.184 1.089 27.715 1.00 81.06 148 ARG A C 1
ATOM 1171 O O . ARG A 1 148 ? -8.152 0.241 28.596 1.00 81.06 148 ARG A O 1
ATOM 1178 N N . GLU A 1 149 ? -8.764 2.273 27.893 1.00 83.19 149 GLU A N 1
ATOM 1179 C CA . GLU A 1 149 ? -9.450 2.664 29.136 1.00 83.19 149 GLU A CA 1
ATOM 1180 C C . GLU A 1 149 ? -10.760 1.881 29.314 1.00 83.19 149 GLU A C 1
ATOM 1182 O O . GLU A 1 149 ? -11.084 1.398 30.404 1.00 83.19 149 GLU A O 1
ATOM 1187 N N . ARG A 1 150 ? -11.492 1.675 28.214 1.00 82.50 150 ARG A N 1
ATOM 1188 C CA . ARG A 1 150 ? -12.699 0.843 28.193 1.00 82.50 150 ARG A CA 1
ATOM 1189 C C . ARG A 1 150 ? -12.383 -0.634 28.439 1.00 82.50 150 ARG A C 1
ATOM 1191 O O . ARG A 1 150 ? -13.158 -1.317 29.098 1.00 82.50 150 ARG A O 1
ATOM 1198 N N . GLU A 1 151 ? -11.273 -1.139 27.914 1.00 87.00 151 GLU A N 1
ATOM 1199 C CA . GLU A 1 151 ? -10.801 -2.500 28.192 1.00 87.00 151 GLU A CA 1
ATOM 1200 C C . GLU A 1 151 ? -10.362 -2.646 29.650 1.00 87.00 151 GLU A C 1
ATOM 1202 O O . GLU A 1 151 ? -10.813 -3.568 30.322 1.00 87.00 151 GLU A O 1
ATOM 1207 N N . ALA A 1 152 ? -9.585 -1.697 30.179 1.00 89.12 152 ALA A N 1
ATOM 1208 C CA . ALA A 1 152 ? -9.135 -1.721 31.569 1.00 89.12 152 ALA A CA 1
ATOM 1209 C C . ALA A 1 152 ? -10.307 -1.697 32.566 1.00 89.12 152 ALA A C 1
ATOM 1211 O O . ALA A 1 152 ? -10.319 -2.479 33.515 1.00 89.12 152 ALA A O 1
ATOM 1212 N N . SER A 1 153 ? -11.320 -0.858 32.326 1.00 88.31 153 SER A N 1
ATOM 1213 C CA . SER A 1 153 ? -12.521 -0.811 33.176 1.00 88.31 153 SER A CA 1
ATOM 1214 C C . SER A 1 153 ? -13.347 -2.099 33.107 1.00 88.31 153 SER A C 1
ATOM 1216 O O . SER A 1 153 ? -13.861 -2.558 34.127 1.00 88.31 153 SER A O 1
ATOM 1218 N N . LYS A 1 154 ? -13.451 -2.734 31.931 1.00 89.81 154 LYS A N 1
ATOM 1219 C CA . LYS A 1 154 ? -14.088 -4.055 31.801 1.00 89.81 154 LYS A CA 1
ATOM 1220 C C . LYS A 1 154 ? -13.311 -5.129 32.561 1.00 89.81 154 LYS A C 1
ATOM 1222 O O . LYS A 1 154 ? -13.923 -5.897 33.301 1.00 89.81 154 LYS A O 1
ATOM 1227 N N . ASP A 1 155 ? -11.991 -5.158 32.417 1.00 92.12 155 ASP A N 1
ATOM 1228 C CA . ASP A 1 155 ? -11.118 -6.107 33.114 1.00 92.12 155 ASP A CA 1
ATOM 1229 C C . ASP A 1 155 ? -11.213 -5.958 34.637 1.00 92.12 155 ASP A C 1
ATOM 1231 O O . ASP A 1 155 ? -11.268 -6.955 35.359 1.00 92.12 155 ASP A O 1
ATOM 1235 N N . GLU A 1 156 ? -11.281 -4.726 35.141 1.00 92.00 156 GLU A N 1
ATOM 1236 C CA . GLU A 1 156 ? -11.450 -4.452 36.569 1.00 92.00 156 GLU A CA 1
ATOM 1237 C C . GLU A 1 156 ? -12.786 -4.992 37.102 1.00 92.00 156 GLU A C 1
ATOM 1239 O O . GLU A 1 156 ? -12.835 -5.632 38.158 1.00 92.00 156 GLU A O 1
ATOM 1244 N N . ILE A 1 157 ? -13.876 -4.805 36.351 1.00 91.88 157 ILE A N 1
ATOM 1245 C CA . ILE A 1 157 ? -15.195 -5.343 36.709 1.00 91.88 157 ILE A CA 1
ATOM 1246 C C . ILE A 1 157 ? -15.174 -6.878 36.724 1.00 91.88 157 ILE A C 1
ATOM 1248 O O . ILE A 1 157 ? -15.758 -7.480 37.627 1.00 91.88 157 ILE A O 1
ATOM 1252 N N . LEU A 1 158 ? -14.495 -7.515 35.763 1.00 93.88 158 LEU A N 1
ATOM 1253 C CA . LEU A 1 158 ? -14.405 -8.977 35.659 1.00 93.88 158 LEU A CA 1
ATOM 1254 C C . LEU A 1 158 ? -13.545 -9.613 36.760 1.00 93.88 158 LEU A C 1
ATOM 1256 O O . LEU A 1 158 ? -13.800 -10.756 37.133 1.00 93.88 158 LEU A O 1
ATOM 1260 N N . ARG A 1 159 ? -12.554 -8.891 37.294 1.00 95.19 159 ARG A N 1
ATOM 1261 C CA . ARG A 1 159 ? -11.636 -9.386 38.338 1.00 95.19 159 ARG A CA 1
ATOM 1262 C C . ARG A 1 159 ? -12.054 -9.032 39.766 1.00 95.19 159 ARG A C 1
ATOM 1264 O O . ARG A 1 159 ? -11.378 -9.424 40.715 1.00 95.19 159 ARG A O 1
ATOM 1271 N N . SER A 1 160 ? -13.151 -8.298 39.944 1.00 92.75 160 SER A N 1
ATOM 1272 C CA . SER A 1 160 ? -13.599 -7.813 41.253 1.00 92.75 160 SER A CA 1
ATOM 1273 C C . SER A 1 160 ? -14.952 -8.383 41.669 1.00 92.75 160 SER A C 1
ATOM 1275 O O . SER A 1 160 ? -15.859 -8.598 40.860 1.00 92.75 160 SER A O 1
ATOM 1277 N N . TYR A 1 161 ? -15.108 -8.569 42.980 1.00 95.06 161 TYR A N 1
ATOM 1278 C CA . TYR A 1 161 ? -16.419 -8.786 43.577 1.00 95.06 161 TYR A CA 1
ATOM 1279 C C . TYR A 1 161 ? -17.247 -7.503 43.516 1.00 95.06 161 TYR A C 1
ATOM 1281 O O . TYR A 1 161 ? -16.714 -6.397 43.614 1.00 95.06 161 TYR A O 1
ATOM 1289 N N . GLY A 1 162 ? -18.563 -7.640 43.404 1.00 91.75 162 GLY A N 1
ATOM 1290 C CA . GLY A 1 162 ? -19.434 -6.476 43.469 1.00 91.75 162 GLY A CA 1
ATOM 1291 C C . GLY A 1 162 ? -20.917 -6.805 43.396 1.00 91.75 162 GLY A C 1
ATOM 1292 O O . GLY A 1 162 ? -21.298 -7.942 43.114 1.00 91.75 162 GLY A O 1
ATOM 1293 N N . PRO A 1 163 ? -21.776 -5.813 43.650 1.00 91.12 163 PRO A N 1
ATOM 1294 C CA . PRO A 1 163 ? -23.206 -5.969 43.453 1.00 91.12 163 PRO A CA 1
ATOM 1295 C C . PRO A 1 163 ? -23.524 -6.121 41.960 1.00 91.12 163 PRO A C 1
ATOM 1297 O O . PRO A 1 163 ? -22.905 -5.481 41.103 1.00 91.12 163 PRO A O 1
ATOM 1300 N N . THR A 1 164 ? -24.507 -6.965 41.666 1.00 89.06 164 THR A N 1
ATOM 1301 C CA . THR A 1 164 ? -25.119 -7.084 40.337 1.00 89.06 164 THR A CA 1
ATOM 1302 C C . THR A 1 164 ? -26.476 -6.372 40.386 1.00 89.06 164 THR A C 1
ATOM 1304 O O . THR A 1 164 ? -27.095 -6.344 41.450 1.00 89.06 164 THR A O 1
ATOM 1307 N N . PRO A 1 165 ? -26.966 -5.783 39.282 1.00 88.94 165 PRO A N 1
ATOM 1308 C CA . PRO A 1 165 ? -28.322 -5.226 39.228 1.00 88.94 165 PRO A CA 1
ATOM 1309 C C . PRO A 1 165 ? -29.434 -6.264 39.473 1.00 88.94 165 PRO A C 1
ATOM 1311 O O . PRO A 1 165 ? -30.561 -5.890 39.783 1.00 88.94 165 PRO A O 1
ATOM 1314 N N . GLU A 1 166 ? -29.134 -7.558 39.350 1.00 90.31 166 GLU A N 1
ATOM 1315 C CA . GLU A 1 166 ? -30.065 -8.646 39.644 1.00 90.31 166 GLU A CA 1
ATOM 1316 C C . GLU A 1 166 ? -30.178 -8.900 41.153 1.00 90.31 166 GLU A C 1
ATOM 1318 O O . GLU A 1 166 ? -29.183 -9.072 41.863 1.00 90.31 166 GLU A O 1
ATOM 1323 N N . THR A 1 167 ? -31.412 -8.948 41.657 1.00 90.62 167 THR A N 1
ATOM 1324 C CA . THR A 1 167 ? -31.685 -9.140 43.083 1.00 90.62 167 THR A CA 1
ATOM 1325 C C . THR A 1 167 ? -31.287 -10.543 43.541 1.00 90.62 167 THR A C 1
ATOM 1327 O O . THR A 1 167 ? -31.665 -11.548 42.946 1.00 90.62 167 THR A O 1
ATOM 1330 N N . GLY A 1 168 ? -30.522 -10.615 44.633 1.00 89.50 168 GLY A N 1
ATOM 1331 C CA . GLY A 1 168 ? -30.071 -11.882 45.219 1.00 89.50 168 GLY A CA 1
ATOM 1332 C C . GLY A 1 168 ? -28.799 -12.472 44.600 1.00 89.50 168 GLY A C 1
ATOM 1333 O O . GLY A 1 168 ? -28.348 -13.516 45.068 1.00 89.50 168 GLY A O 1
ATOM 1334 N N . TYR A 1 169 ? -28.188 -11.806 43.616 1.00 90.94 169 TYR A N 1
ATOM 1335 C CA . TYR A 1 169 ? -26.936 -12.245 43.000 1.00 90.94 169 TYR A CA 1
ATOM 1336 C C . TYR A 1 169 ? -25.783 -11.283 43.300 1.00 90.94 169 TYR A C 1
ATOM 1338 O O . TYR A 1 169 ? -25.923 -10.060 43.266 1.00 90.94 169 TYR A O 1
ATOM 1346 N N . ILE A 1 170 ? -24.604 -11.848 43.567 1.00 93.19 170 ILE A N 1
ATOM 1347 C CA . ILE A 1 170 ? -23.354 -11.109 43.774 1.00 93.19 170 ILE A CA 1
ATOM 1348 C C . ILE A 1 170 ? -22.383 -11.509 42.665 1.00 93.19 170 ILE A C 1
ATOM 1350 O O . ILE A 1 170 ? -22.253 -12.691 42.342 1.00 93.19 170 ILE A O 1
ATOM 1354 N N . ARG A 1 171 ? -21.699 -10.523 42.081 1.00 93.44 171 ARG A N 1
ATOM 1355 C CA . ARG A 1 171 ? -20.633 -10.757 41.108 1.00 93.44 171 ARG A CA 1
ATOM 1356 C C . ARG A 1 171 ? -19.412 -11.316 41.827 1.00 93.44 171 ARG A C 1
ATOM 1358 O O . ARG A 1 171 ? -18.974 -10.756 42.832 1.00 93.44 171 ARG A O 1
ATOM 1365 N N . ILE A 1 172 ? -18.855 -12.386 41.275 1.00 95.31 172 ILE A N 1
ATOM 1366 C CA . ILE A 1 172 ? -17.579 -12.976 41.683 1.00 95.31 172 ILE A CA 1
ATOM 1367 C C . ILE A 1 172 ? -16.541 -12.768 40.566 1.00 95.31 172 ILE A C 1
ATOM 1369 O O . ILE A 1 172 ? -16.944 -12.686 39.403 1.00 95.31 172 ILE A O 1
ATOM 1373 N N . PRO A 1 173 ? -15.234 -12.701 40.880 1.00 96.75 173 PRO A N 1
ATOM 1374 C CA . PRO A 1 173 ? -14.177 -12.652 39.878 1.00 96.75 173 PRO A CA 1
ATOM 1375 C C . PRO A 1 173 ? -14.270 -13.823 38.900 1.00 96.75 173 PRO A C 1
ATOM 1377 O O . PRO A 1 173 ? -14.585 -14.949 39.302 1.00 96.75 173 PRO A O 1
ATOM 1380 N N . ILE A 1 174 ? -13.975 -13.561 37.628 1.00 96.00 174 ILE A N 1
ATOM 1381 C CA . ILE A 1 174 ? -14.094 -14.538 36.541 1.00 96.00 174 ILE A CA 1
ATOM 1382 C C . ILE A 1 174 ? -13.250 -15.791 36.811 1.00 96.00 174 ILE A C 1
ATOM 1384 O O . ILE A 1 174 ? -13.728 -16.903 36.594 1.00 96.00 174 ILE A O 1
ATOM 1388 N N . GLU A 1 175 ? -12.050 -15.644 37.374 1.00 95.06 175 GLU A N 1
ATOM 1389 C CA . GLU A 1 175 ? -11.178 -16.768 37.725 1.00 95.06 175 GLU A CA 1
ATOM 1390 C C . GLU A 1 175 ? -11.853 -17.684 38.755 1.00 95.06 175 GLU A C 1
ATOM 1392 O O . GLU A 1 175 ? -11.896 -18.903 38.585 1.00 95.06 175 GLU A O 1
ATOM 1397 N N . ARG A 1 176 ? -12.496 -17.094 39.772 1.00 95.44 176 ARG A N 1
ATOM 1398 C CA . ARG A 1 176 ? -13.221 -17.854 40.795 1.00 95.44 176 ARG A CA 1
ATOM 1399 C C . ARG A 1 176 ? -14.479 -18.514 40.239 1.00 95.44 176 ARG A C 1
ATOM 1401 O O . ARG A 1 176 ? -14.822 -19.624 40.644 1.00 95.44 176 ARG A O 1
ATOM 1408 N N . ALA A 1 177 ? -15.172 -17.847 39.317 1.00 94.31 177 ALA A N 1
ATOM 1409 C CA . ALA A 1 177 ? -16.320 -18.429 38.632 1.00 94.31 177 ALA A CA 1
ATOM 1410 C C . ALA A 1 177 ? -15.918 -19.674 37.833 1.00 94.31 177 ALA A C 1
ATOM 1412 O O . ALA A 1 177 ? -16.620 -20.683 37.894 1.00 94.31 177 ALA A O 1
ATOM 1413 N N . ILE A 1 178 ? -14.781 -19.619 37.132 1.00 94.25 178 ILE A N 1
ATOM 1414 C CA . ILE A 1 178 ? -14.247 -20.745 36.358 1.00 94.25 178 ILE A CA 1
ATOM 1415 C C . ILE A 1 178 ? -13.917 -21.926 37.274 1.00 94.25 178 ILE A C 1
ATOM 1417 O O . ILE A 1 178 ? -14.322 -23.041 36.962 1.00 94.25 178 ILE A O 1
ATOM 1421 N N . GLU A 1 179 ? -13.252 -21.703 38.410 1.00 93.00 179 GLU A N 1
ATOM 1422 C CA . GLU A 1 179 ? -12.938 -22.765 39.381 1.00 93.00 179 GLU A CA 1
ATOM 1423 C C . GLU A 1 179 ? -14.200 -23.464 39.905 1.00 93.00 179 GLU A C 1
ATOM 1425 O O . GLU A 1 179 ? -14.326 -24.686 39.827 1.00 93.00 179 GLU A O 1
ATOM 1430 N N . LEU A 1 180 ? -15.173 -22.678 40.377 1.00 93.19 180 LEU A N 1
ATOM 1431 C CA . LEU A 1 180 ? -16.437 -23.201 40.903 1.00 93.19 180 LEU A CA 1
ATOM 1432 C C . LEU A 1 180 ? -17.256 -23.929 39.835 1.00 93.19 180 LEU A C 1
ATOM 1434 O O . LEU A 1 180 ? -18.019 -24.846 40.147 1.00 93.19 180 LEU A O 1
ATOM 1438 N N . LEU A 1 181 ? -17.141 -23.495 38.580 1.00 92.62 181 LEU A N 1
ATOM 1439 C CA . LEU A 1 181 ? -17.798 -24.143 37.457 1.00 92.62 181 LEU A CA 1
ATOM 1440 C C . LEU A 1 181 ? -17.081 -25.444 37.076 1.00 92.62 181 LEU A C 1
ATOM 1442 O O . LEU A 1 181 ? -17.749 -26.444 36.824 1.00 92.62 181 LEU A O 1
ATOM 1446 N N . ALA A 1 182 ? -15.749 -25.456 37.076 1.00 89.62 182 ALA A N 1
ATOM 1447 C CA . ALA A 1 182 ? -14.942 -26.627 36.749 1.00 89.62 182 ALA A CA 1
ATOM 1448 C C . ALA A 1 182 ? -15.203 -27.796 37.711 1.00 89.62 182 ALA A C 1
ATOM 1450 O O . ALA A 1 182 ? -15.287 -28.936 37.263 1.00 89.62 182 ALA A O 1
ATOM 1451 N N . GLU A 1 183 ? -15.420 -27.519 38.999 1.00 88.44 183 GLU A N 1
ATOM 1452 C CA . GLU A 1 183 ? -15.804 -28.537 39.991 1.00 88.44 183 GLU A CA 1
ATOM 1453 C C . GLU A 1 183 ? -17.185 -29.163 39.722 1.00 88.44 183 GLU A C 1
ATOM 1455 O O . GLU A 1 183 ? -17.445 -30.300 40.114 1.00 88.44 183 GLU A O 1
ATOM 1460 N N . LYS A 1 184 ? -18.092 -28.425 39.071 1.00 89.56 184 LYS A N 1
ATOM 1461 C CA . LYS A 1 184 ? -19.491 -28.836 38.861 1.00 89.56 184 LYS A CA 1
ATOM 1462 C C . LYS A 1 184 ? -19.749 -29.472 37.504 1.00 89.56 184 LYS A C 1
ATOM 1464 O O . LYS A 1 184 ? -20.791 -30.102 37.319 1.00 89.56 184 LYS A O 1
ATOM 1469 N N . LEU A 1 185 ? -18.853 -29.277 36.543 1.00 85.31 185 LEU A N 1
ATOM 1470 C CA . LEU A 1 185 ? -19.026 -29.809 35.202 1.00 85.31 185 LEU A CA 1
ATOM 1471 C C . LEU A 1 185 ? -18.449 -31.229 35.117 1.00 85.31 185 LEU A C 1
ATOM 1473 O O . LEU A 1 185 ? -17.318 -31.457 35.545 1.00 85.31 185 LEU A O 1
ATOM 1477 N N . PRO A 1 186 ? -19.183 -32.199 34.538 1.00 82.50 186 PRO A N 1
ATOM 1478 C CA . PRO A 1 186 ? -18.612 -33.506 34.254 1.00 82.50 186 PRO A CA 1
ATOM 1479 C C . PRO A 1 186 ? -17.422 -33.327 33.308 1.00 82.50 186 PRO A C 1
ATOM 1481 O O . PRO A 1 186 ? -17.510 -32.582 32.327 1.00 82.50 186 PRO A O 1
ATOM 1484 N N . ALA A 1 187 ? -16.315 -34.018 33.596 1.00 73.44 187 ALA A N 1
ATOM 1485 C CA . ALA A 1 187 ? -15.141 -33.999 32.737 1.00 73.44 187 ALA A CA 1
ATOM 1486 C C . ALA A 1 187 ? -15.566 -34.369 31.311 1.00 73.44 187 ALA A C 1
ATOM 1488 O O . ALA A 1 187 ? -16.076 -35.463 31.048 1.00 73.44 187 ALA A O 1
ATOM 1489 N N . ARG A 1 188 ? -15.405 -33.426 30.381 1.00 68.31 188 ARG A N 1
ATOM 1490 C CA . ARG A 1 188 ? -15.662 -33.672 28.967 1.00 68.31 188 ARG A CA 1
ATOM 1491 C C . ARG A 1 188 ? -14.706 -34.775 28.530 1.00 68.31 188 ARG A C 1
ATOM 1493 O O . ARG A 1 188 ? -13.498 -34.576 28.600 1.00 68.31 188 ARG A O 1
ATOM 1500 N N . ALA A 1 189 ? -15.244 -35.908 28.075 1.00 67.69 189 ALA A N 1
ATOM 1501 C CA . ALA A 1 189 ? -14.437 -36.960 27.472 1.00 67.69 189 ALA A CA 1
ATOM 1502 C C . ALA A 1 189 ? -13.539 -36.332 26.401 1.00 67.69 189 ALA A C 1
ATOM 1504 O O . ALA A 1 189 ? -14.026 -35.590 25.537 1.00 67.69 189 ALA A O 1
ATOM 1505 N N . GLU A 1 190 ? -12.239 -36.584 26.517 1.00 61.94 190 GLU A N 1
ATOM 1506 C CA . GLU A 1 190 ? -11.224 -36.070 25.612 1.00 61.94 190 GLU A CA 1
ATOM 1507 C C . GLU A 1 190 ? -11.617 -36.503 24.197 1.00 61.94 190 GLU A C 1
ATOM 1509 O O . GLU A 1 190 ? -11.617 -37.688 23.856 1.00 61.94 190 GLU A O 1
ATOM 1514 N N . LYS A 1 191 ? -12.098 -35.552 23.384 1.00 59.31 191 LYS A N 1
ATOM 1515 C CA . LYS A 1 191 ? -12.394 -35.858 21.986 1.00 59.31 191 LYS A CA 1
ATOM 1516 C C . LYS A 1 191 ? -11.045 -36.173 21.345 1.00 59.31 191 LYS A C 1
ATOM 1518 O O . LYS A 1 191 ? -10.150 -35.339 21.478 1.00 59.31 191 LYS A O 1
ATOM 1523 N N . PRO A 1 192 ? -10.902 -37.321 20.655 1.00 59.38 192 PRO A N 1
ATOM 1524 C CA . PRO A 1 192 ? -9.659 -37.661 19.985 1.00 59.38 192 PRO A CA 1
ATOM 1525 C C . PRO A 1 192 ? -9.246 -36.490 19.105 1.00 59.38 192 PRO A C 1
ATOM 1527 O O . PRO A 1 192 ? -10.084 -35.880 18.429 1.00 59.38 192 PRO A O 1
ATOM 1530 N N . ASP A 1 193 ? -7.965 -36.156 19.194 1.00 56.88 193 ASP A N 1
ATOM 1531 C CA . ASP A 1 193 ? -7.379 -34.953 18.637 1.00 56.88 193 ASP A CA 1
ATOM 1532 C C . ASP A 1 193 ? -7.670 -34.892 17.127 1.00 56.88 193 ASP A C 1
ATOM 1534 O O . ASP A 1 193 ? -7.034 -35.563 16.310 1.00 56.88 193 ASP A O 1
ATOM 1538 N N . LYS A 1 194 ? -8.682 -34.106 16.727 1.00 53.94 194 LYS A N 1
ATOM 1539 C CA . LYS A 1 194 ? -9.085 -33.945 15.313 1.00 53.94 194 LYS A CA 1
ATOM 1540 C C . LYS A 1 194 ? -7.933 -33.395 14.454 1.00 53.94 194 LYS A C 1
ATOM 1542 O O . LYS A 1 194 ? -7.980 -33.506 13.228 1.00 53.94 194 LYS A O 1
ATOM 1547 N N . LYS A 1 195 ? -6.881 -32.866 15.095 1.00 53.66 195 LYS A N 1
ATOM 1548 C CA . LYS A 1 195 ? -5.620 -32.431 14.484 1.00 53.66 195 LYS A CA 1
ATOM 1549 C C . LYS A 1 195 ? -4.881 -33.559 13.761 1.00 53.66 195 LYS A C 1
ATOM 1551 O O . LYS A 1 195 ? -4.223 -33.281 12.763 1.00 53.66 195 LYS A O 1
ATOM 1556 N N . ALA A 1 196 ? -5.038 -34.817 14.184 1.00 54.47 196 ALA A N 1
ATOM 1557 C CA . ALA A 1 196 ? -4.409 -35.958 13.511 1.00 54.47 196 ALA A CA 1
ATOM 1558 C C . ALA A 1 196 ? -4.954 -36.190 12.087 1.00 54.47 196 ALA A C 1
ATOM 1560 O O . ALA A 1 196 ? -4.241 -36.708 11.231 1.00 54.47 196 ALA A O 1
ATOM 1561 N N . ASN A 1 197 ? -6.189 -35.751 11.814 1.00 53.06 197 ASN A N 1
ATOM 1562 C CA . ASN A 1 197 ? -6.878 -36.000 10.544 1.00 53.06 197 ASN A CA 1
ATOM 1563 C C . ASN A 1 197 ? -7.056 -34.734 9.684 1.00 53.06 197 ASN A C 1
ATOM 1565 O O . ASN A 1 197 ? -7.788 -34.768 8.697 1.00 53.06 197 ASN A O 1
ATOM 1569 N N . GLY A 1 198 ? -6.402 -33.619 10.033 1.00 53.16 198 GLY A N 1
ATOM 1570 C CA . GLY A 1 198 ? -6.351 -32.417 9.188 1.00 53.16 198 GLY A CA 1
ATOM 1571 C C . GLY A 1 198 ? -7.687 -31.696 8.964 1.00 53.16 198 GLY A C 1
ATOM 1572 O O . GLY A 1 198 ? -7.765 -30.841 8.083 1.00 53.16 198 GLY A O 1
ATOM 1573 N N . LEU A 1 199 ? -8.735 -32.008 9.736 1.00 51.94 199 LEU A N 1
ATOM 1574 C CA . LEU A 1 199 ? -10.033 -31.343 9.618 1.00 51.94 199 LEU A CA 1
ATOM 1575 C C . LEU A 1 199 ? -10.206 -30.328 10.753 1.00 51.94 199 LEU A C 1
ATOM 1577 O O . LEU A 1 199 ? -10.506 -30.675 11.898 1.00 51.94 199 LEU A O 1
ATOM 1581 N N . VAL A 1 200 ? -9.956 -29.066 10.411 1.00 55.25 200 VAL A N 1
ATOM 1582 C CA . VAL A 1 200 ? -9.964 -27.915 11.317 1.00 55.25 200 VAL A CA 1
ATOM 1583 C C . VAL A 1 200 ? -11.398 -27.393 11.434 1.00 55.25 200 VAL A C 1
ATOM 1585 O O . VAL A 1 200 ? -11.951 -26.884 10.469 1.00 55.25 200 VAL A O 1
ATOM 1588 N N . ASP A 1 201 ? -12.006 -27.529 12.611 1.00 51.84 201 ASP A N 1
ATOM 1589 C CA . ASP A 1 201 ? -13.375 -27.067 12.916 1.00 51.84 201 ASP A CA 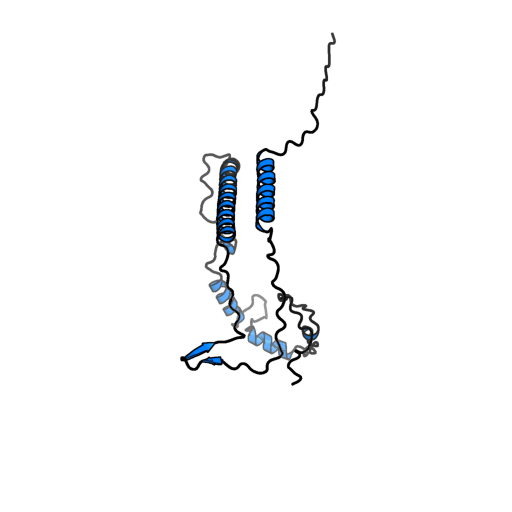1
ATOM 1590 C C . ASP A 1 201 ? -13.355 -25.844 13.859 1.00 51.84 201 ASP A C 1
ATOM 1592 O O . ASP A 1 201 ? -14.254 -25.638 14.665 1.00 51.84 201 ASP A O 1
ATOM 1596 N N . ALA A 1 202 ? -12.263 -25.068 13.839 1.00 56.19 202 ALA A N 1
ATOM 1597 C CA . ALA A 1 202 ? -12.007 -24.006 14.820 1.00 56.19 202 ALA A CA 1
ATOM 1598 C C . ALA A 1 202 ? -11.456 -22.701 14.212 1.00 56.19 202 ALA A C 1
ATOM 1600 O O . ALA A 1 202 ? -10.782 -21.944 14.899 1.00 56.19 202 ALA A O 1
ATOM 1601 N N . GLY A 1 203 ? -11.731 -22.425 12.931 1.00 54.88 203 GLY A N 1
ATOM 1602 C CA . GLY A 1 203 ? -11.510 -21.096 12.338 1.00 54.88 203 GLY A CA 1
ATOM 1603 C C . GLY A 1 203 ? -10.054 -20.617 12.219 1.00 54.88 203 GLY A C 1
ATOM 1604 O O . GLY A 1 203 ? -9.834 -19.467 11.855 1.00 54.88 203 GLY A O 1
ATOM 1605 N N . GLU A 1 204 ? -9.058 -21.462 12.493 1.00 55.03 204 GLU A N 1
ATOM 1606 C CA . GLU A 1 204 ? -7.648 -21.118 12.284 1.00 55.03 204 GLU A CA 1
ATOM 1607 C C . GLU A 1 204 ? -7.285 -21.120 10.789 1.00 55.03 204 GLU A C 1
ATOM 1609 O O . GLU A 1 204 ? -7.679 -22.009 10.026 1.00 55.03 204 GLU A O 1
ATOM 1614 N N . SER A 1 205 ? -6.495 -20.125 10.372 1.00 50.84 205 SER A N 1
ATOM 1615 C CA . SER A 1 205 ? -5.968 -19.998 9.012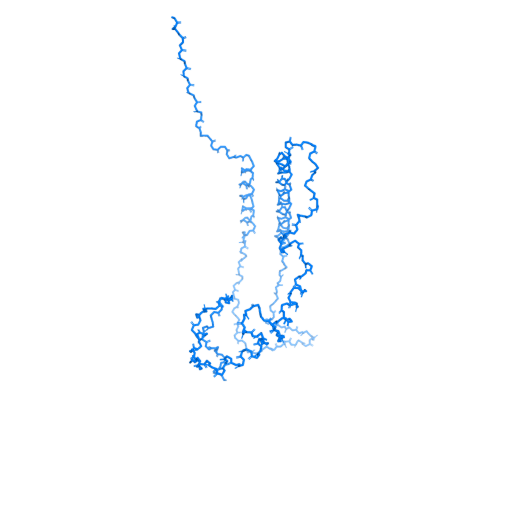 1.00 50.84 205 SER A CA 1
ATOM 1616 C C . SER A 1 205 ? -5.046 -21.170 8.669 1.00 50.84 205 SER A C 1
ATOM 1618 O O . SER A 1 205 ? -3.892 -21.234 9.091 1.00 50.84 205 SER A O 1
ATOM 1620 N N . ASN A 1 206 ? -5.555 -22.095 7.861 1.00 52.44 206 ASN A N 1
ATOM 1621 C CA . ASN A 1 206 ? -4.795 -23.204 7.303 1.00 52.44 206 ASN A CA 1
ATOM 1622 C C . ASN A 1 206 ? -3.800 -22.683 6.248 1.00 52.44 206 ASN A C 1
ATOM 1624 O O . ASN A 1 206 ? -4.204 -22.234 5.177 1.00 52.44 206 ASN A O 1
ATOM 1628 N N . SER A 1 207 ? -2.496 -22.791 6.519 1.00 60.34 207 SER A N 1
ATOM 1629 C CA . 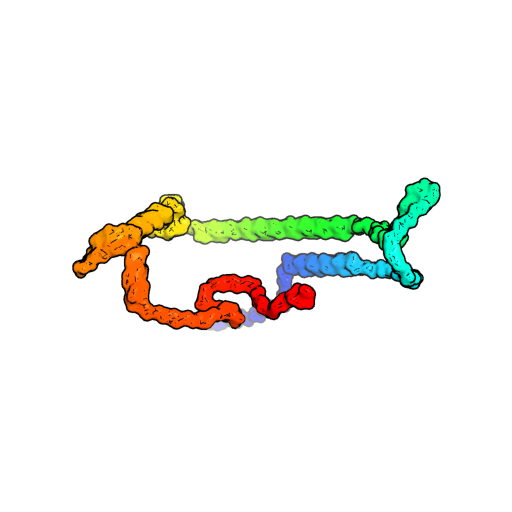SER A 1 207 ? -1.416 -22.450 5.575 1.00 60.34 207 SER A CA 1
ATOM 1630 C C . SER A 1 207 ? -1.227 -23.476 4.441 1.00 60.34 207 SER A C 1
ATOM 1632 O O . SER A 1 207 ? -0.214 -23.468 3.744 1.00 60.34 207 SER A O 1
ATOM 1634 N N . GLY A 1 208 ? -2.182 -24.389 4.242 1.00 54.00 208 GLY A N 1
ATOM 1635 C CA . GLY A 1 208 ? -2.215 -25.365 3.150 1.00 54.00 208 GLY A CA 1
ATOM 1636 C C . GLY A 1 208 ? -1.202 -26.507 3.277 1.00 54.00 208 GLY A C 1
ATOM 1637 O O . GLY A 1 208 ? -1.195 -27.419 2.449 1.00 54.00 208 GLY A O 1
ATOM 1638 N N . ARG A 1 209 ? -0.353 -26.513 4.310 1.00 52.69 209 ARG A N 1
ATOM 1639 C CA . ARG A 1 209 ? 0.631 -27.577 4.541 1.00 52.69 209 ARG A CA 1
ATOM 1640 C C . ARG A 1 209 ? 0.014 -28.740 5.311 1.00 52.69 209 ARG A C 1
ATOM 1642 O O . ARG A 1 209 ? 0.175 -28.874 6.519 1.00 52.69 209 ARG A O 1
ATOM 1649 N N . MET A 1 210 ? -0.650 -29.627 4.579 1.00 55.34 210 MET A N 1
ATOM 1650 C CA . MET A 1 210 ? -0.942 -30.977 5.061 1.00 55.34 210 MET A CA 1
ATOM 1651 C C . MET A 1 210 ? 0.389 -31.733 5.212 1.00 55.34 210 MET A C 1
ATOM 1653 O O . MET A 1 210 ? 1.050 -32.020 4.213 1.00 55.34 210 MET A O 1
ATOM 1657 N N . PHE A 1 211 ? 0.799 -32.059 6.441 1.00 50.88 211 PHE A N 1
ATOM 1658 C CA . PHE A 1 211 ? 1.939 -32.949 6.684 1.00 50.88 211 PHE A CA 1
ATOM 1659 C C . PHE A 1 211 ? 1.539 -34.376 6.280 1.00 50.88 211 PHE A C 1
ATOM 1661 O O . PHE A 1 211 ? 0.908 -35.108 7.040 1.00 50.88 211 PHE A O 1
ATOM 1668 N N . ARG A 1 212 ? 1.854 -34.766 5.042 1.00 54.75 212 ARG A N 1
ATOM 1669 C CA . ARG A 1 212 ? 1.717 -36.153 4.585 1.00 54.75 212 ARG A CA 1
ATOM 1670 C C . ARG A 1 212 ? 3.001 -36.910 4.912 1.00 54.75 212 ARG A C 1
ATOM 1672 O O . ARG A 1 212 ? 3.992 -36.773 4.206 1.00 54.75 212 ARG A O 1
ATOM 1679 N N . GLY A 1 213 ? 2.938 -37.741 5.947 1.00 63.44 213 GLY A N 1
ATOM 1680 C CA . GLY A 1 213 ? 3.920 -38.795 6.202 1.00 63.44 213 GLY A CA 1
ATOM 1681 C C . GLY A 1 213 ? 5.115 -38.388 7.064 1.00 63.44 213 GLY A C 1
ATOM 1682 O O . GLY A 1 213 ? 5.504 -37.223 7.141 1.00 63.44 213 GLY A O 1
ATOM 1683 N N . LYS A 1 214 ? 5.682 -39.392 7.743 1.00 60.22 214 LYS A N 1
ATOM 1684 C CA . LYS A 1 214 ? 6.907 -39.258 8.537 1.00 60.22 214 LYS A CA 1
ATOM 1685 C C . LYS A 1 214 ? 8.073 -38.898 7.599 1.00 60.22 214 LYS A C 1
ATOM 1687 O O . LYS A 1 214 ? 8.157 -39.475 6.514 1.00 60.22 214 LYS A O 1
ATOM 1692 N N . PRO A 1 215 ? 8.957 -37.962 7.972 1.00 57.78 215 PRO A N 1
ATOM 1693 C CA . PRO A 1 215 ? 10.086 -37.595 7.131 1.00 57.78 215 PRO A CA 1
ATOM 1694 C C . PRO A 1 215 ? 11.072 -38.766 6.979 1.00 57.78 215 PRO A C 1
ATOM 1696 O O . PRO A 1 215 ? 11.407 -39.435 7.952 1.00 57.78 215 PRO A O 1
ATOM 1699 N N . GLN A 1 216 ? 11.562 -38.986 5.755 1.00 59.16 216 GLN A N 1
ATOM 1700 C CA . GLN A 1 216 ? 12.427 -40.119 5.377 1.00 59.16 216 GLN A CA 1
ATOM 1701 C C . GLN A 1 216 ? 13.792 -40.183 6.091 1.00 59.16 216 GLN A C 1
ATOM 1703 O O . GLN A 1 216 ? 14.519 -41.154 5.927 1.00 59.16 216 GLN A O 1
ATOM 1708 N N . TRP A 1 217 ? 14.170 -39.180 6.885 1.00 63.66 217 TRP A N 1
ATOM 1709 C CA . TRP A 1 217 ? 15.446 -39.175 7.608 1.00 63.66 217 TRP A CA 1
ATOM 1710 C C . TRP A 1 217 ? 15.404 -39.904 8.962 1.00 63.66 217 TRP A C 1
ATOM 1712 O O . TRP A 1 217 ? 16.416 -39.943 9.649 1.00 63.66 217 TRP A O 1
ATOM 1722 N N . TYR A 1 218 ? 14.267 -40.495 9.346 1.00 61.16 218 TYR A N 1
ATOM 1723 C CA . TYR A 1 218 ? 14.118 -41.239 10.606 1.00 61.16 218 TYR A CA 1
ATOM 1724 C C . TYR A 1 218 ? 14.633 -42.698 10.546 1.00 61.16 218 TYR A C 1
ATOM 1726 O O . TYR A 1 218 ? 14.619 -43.385 11.560 1.00 61.16 218 TYR A O 1
ATOM 1734 N N . GLU A 1 219 ? 15.084 -43.187 9.384 1.00 57.59 219 GLU A N 1
ATOM 1735 C CA . GLU A 1 219 ? 15.515 -44.588 9.179 1.00 57.59 219 GLU A CA 1
ATOM 1736 C C . GLU A 1 219 ? 17.017 -44.743 8.854 1.00 57.59 219 GLU A C 1
ATOM 1738 O O . GLU A 1 219 ? 17.398 -45.628 8.088 1.00 57.59 219 GLU A O 1
ATOM 1743 N N . ARG A 1 220 ? 17.893 -43.902 9.417 1.00 51.78 220 ARG A N 1
ATOM 1744 C CA . ARG A 1 220 ? 19.348 -44.150 9.394 1.00 51.78 220 ARG A CA 1
ATOM 1745 C C . ARG A 1 220 ? 19.922 -44.296 10.788 1.00 51.78 220 ARG A C 1
ATOM 1747 O O . ARG A 1 220 ? 19.558 -43.466 11.647 1.00 51.78 220 ARG A O 1
#